Protein AF-A0A812HHN1-F1 (afdb_monomer_lite)

Sequence (303 aa):
MVLLKNTADSTENQAAVSDSDSVRALIRVEYRLRKEIVSLFYLEGPPSGLVERILSLRSLYASEAYIGSHEMATLRYLTLLLMSWAPSELGGHVATLSLEQQSHSVVAWALQACEVASRQDWPKFLSLYTQADFLSAVAMERAATYARHGIMRQVVESCRLRHVRRMSLAKLKSMVAVRDTAFFKHYGLRVVADEDAVELTGENLPAALYQGKEMLVAKFKLLGLSDEALCFGLADPTCRSGPCVHRPPVEDSDEDEYVQVAEGIPHLSHKQRISLHNEIDLLHMHGHRQASPTRSWSRLAPA

Structure (mmCIF, N/CA/C/O backbone):
data_AF-A0A812HHN1-F1
#
_entry.id   AF-A0A812HHN1-F1
#
loop_
_atom_site.group_PDB
_atom_site.id
_atom_site.type_symbol
_atom_site.label_atom_id
_atom_site.label_alt_id
_atom_site.label_comp_id
_atom_site.label_asym_id
_atom_site.label_entity_id
_atom_site.label_seq_id
_atom_site.pdbx_PDB_ins_code
_atom_site.Cartn_x
_atom_site.Cartn_y
_atom_site.Cartn_z
_atom_site.occupancy
_atom_site.B_iso_or_equiv
_atom_site.auth_seq_id
_atom_site.auth_comp_id
_atom_site.auth_asym_id
_atom_site.auth_atom_id
_atom_site.pdbx_PDB_model_num
ATOM 1 N N . MET A 1 1 ? 32.250 -6.269 -71.344 1.00 39.12 1 MET A N 1
ATOM 2 C CA . MET A 1 1 ? 31.387 -5.304 -70.633 1.00 39.12 1 MET A CA 1
ATOM 3 C C . MET A 1 1 ? 30.200 -6.082 -70.083 1.00 39.12 1 MET A C 1
ATOM 5 O O . MET A 1 1 ? 29.698 -6.933 -70.801 1.00 39.12 1 MET A O 1
ATOM 9 N N . VAL A 1 2 ? 29.804 -5.788 -68.841 1.00 39.28 2 VAL A N 1
ATOM 10 C CA . VAL A 1 2 ? 28.719 -6.398 -68.039 1.00 39.28 2 VAL A CA 1
ATOM 11 C C . VAL A 1 2 ? 29.090 -7.666 -67.248 1.00 39.28 2 VAL A C 1
ATOM 13 O O . VAL A 1 2 ? 28.971 -8.790 -67.719 1.00 39.28 2 VAL A O 1
ATOM 16 N N . LEU A 1 3 ? 29.484 -7.438 -65.990 1.00 41.69 3 LEU A N 1
ATOM 17 C CA . LEU A 1 3 ? 29.379 -8.360 -64.856 1.00 41.69 3 LEU A CA 1
ATOM 18 C C . LEU A 1 3 ? 29.187 -7.502 -63.596 1.00 41.69 3 LEU A C 1
ATOM 20 O O . LEU A 1 3 ? 30.160 -6.985 -63.064 1.00 41.69 3 LEU A O 1
ATOM 24 N N . LEU A 1 4 ? 27.946 -7.329 -63.142 1.00 40.78 4 LEU A N 1
ATOM 25 C CA . LEU A 1 4 ? 27.625 -6.963 -61.759 1.00 40.78 4 LEU A CA 1
ATOM 26 C C . LEU A 1 4 ? 26.325 -7.684 -61.391 1.00 40.78 4 LEU A C 1
ATOM 28 O O . LEU A 1 4 ? 25.273 -7.418 -61.968 1.00 40.78 4 LEU A O 1
ATOM 32 N N . LYS A 1 5 ? 26.439 -8.655 -60.482 1.00 46.66 5 LYS A N 1
ATOM 33 C CA . LYS A 1 5 ? 25.341 -9.445 -59.923 1.00 46.66 5 LYS A CA 1
ATOM 34 C C . LYS A 1 5 ? 25.190 -9.066 -58.449 1.00 46.66 5 LYS A C 1
ATOM 36 O O . LYS A 1 5 ? 26.124 -9.243 -57.677 1.00 46.66 5 LYS A O 1
ATOM 41 N N . ASN A 1 6 ? 24.013 -8.532 -58.146 1.00 48.75 6 ASN A N 1
ATOM 42 C CA . ASN A 1 6 ? 23.277 -8.451 -56.884 1.00 48.75 6 ASN A CA 1
ATOM 43 C C . ASN A 1 6 ? 23.958 -8.963 -55.603 1.00 48.75 6 ASN A C 1
ATOM 45 O O . ASN A 1 6 ? 24.077 -10.167 -55.386 1.00 48.75 6 ASN A O 1
ATOM 49 N N . THR A 1 7 ? 24.219 -8.025 -54.693 1.00 46.47 7 THR A N 1
ATOM 50 C CA . THR A 1 7 ? 24.359 -8.236 -53.245 1.00 46.47 7 THR A CA 1
ATOM 51 C C . THR A 1 7 ? 23.665 -7.067 -52.540 1.00 46.47 7 THR A C 1
ATOM 53 O O . THR A 1 7 ? 24.315 -6.060 -52.267 1.00 46.47 7 THR A O 1
ATOM 56 N N . ALA A 1 8 ? 22.344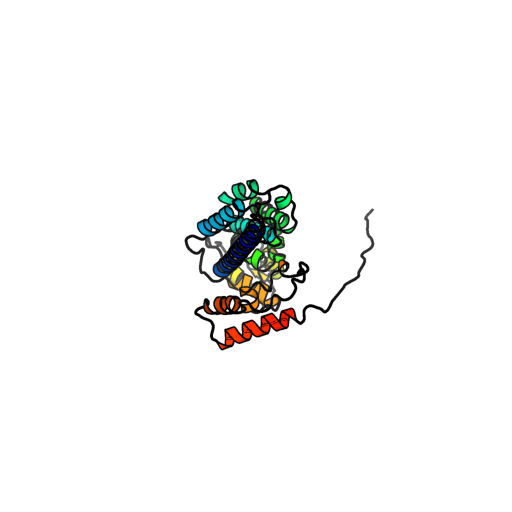 -7.139 -52.333 1.00 50.50 8 ALA A N 1
ATOM 57 C CA . ALA A 1 8 ? 21.598 -6.062 -51.663 1.00 50.50 8 ALA A CA 1
ATOM 58 C C . ALA A 1 8 ? 20.337 -6.490 -50.872 1.00 50.50 8 ALA A C 1
ATOM 60 O O . ALA A 1 8 ? 19.606 -5.608 -50.452 1.00 50.50 8 ALA A O 1
ATOM 61 N N . ASP A 1 9 ? 20.102 -7.784 -50.597 1.00 48.19 9 ASP A N 1
ATOM 62 C CA . ASP A 1 9 ? 18.828 -8.245 -49.987 1.00 48.19 9 ASP A CA 1
ATOM 63 C C . ASP A 1 9 ? 18.951 -8.929 -48.603 1.00 48.19 9 ASP A C 1
ATOM 65 O O . ASP A 1 9 ? 18.033 -9.617 -48.168 1.00 48.19 9 ASP A O 1
ATOM 69 N N . SER A 1 10 ? 20.059 -8.780 -47.862 1.00 52.62 10 SER A N 1
ATOM 70 C CA . SER A 1 10 ? 20.249 -9.514 -46.587 1.00 52.62 10 SER A CA 1
ATOM 71 C C . SER A 1 10 ? 20.190 -8.680 -45.301 1.00 52.62 10 SER A C 1
ATOM 73 O O . SER A 1 10 ? 20.333 -9.249 -44.221 1.00 52.62 10 SER A O 1
ATOM 75 N N . THR A 1 11 ? 19.996 -7.360 -45.370 1.00 52.66 11 THR A N 1
ATOM 76 C CA . THR A 1 11 ? 20.037 -6.483 -44.180 1.00 52.66 11 THR A CA 1
ATOM 77 C C . THR A 1 11 ? 18.667 -6.115 -43.609 1.00 52.66 11 THR A C 1
ATOM 79 O O . THR A 1 11 ? 18.580 -5.852 -42.414 1.00 52.66 11 THR A O 1
ATOM 82 N N . GLU A 1 12 ? 17.583 -6.159 -44.390 1.00 48.94 12 GLU A N 1
ATOM 83 C CA . GLU A 1 12 ? 16.240 -5.811 -43.882 1.00 48.94 12 GLU A CA 1
ATOM 84 C C . GLU A 1 12 ? 15.603 -6.915 -43.023 1.00 48.94 12 GLU A C 1
ATOM 86 O O . GLU A 1 12 ? 14.944 -6.618 -42.029 1.00 48.94 12 GLU A O 1
ATOM 91 N N . ASN A 1 13 ? 15.877 -8.193 -43.306 1.00 49.66 13 ASN A N 1
ATOM 92 C CA . ASN A 1 13 ? 15.315 -9.299 -42.519 1.00 49.66 13 ASN A CA 1
ATOM 93 C C . ASN A 1 13 ? 15.972 -9.493 -41.140 1.00 49.66 13 ASN A C 1
ATOM 95 O O . ASN A 1 13 ? 15.390 -10.152 -40.285 1.00 49.66 13 ASN A O 1
ATOM 99 N N . GLN A 1 14 ? 17.157 -8.927 -40.885 1.00 46.16 14 GLN A N 1
ATOM 100 C CA . GLN A 1 14 ? 17.820 -9.065 -39.579 1.00 46.16 14 GLN A CA 1
ATOM 101 C C . GLN A 1 14 ? 17.285 -8.083 -38.525 1.00 46.16 14 GLN A C 1
ATOM 103 O O . GLN A 1 14 ? 17.251 -8.427 -37.346 1.00 46.16 14 GLN A O 1
ATOM 108 N N . ALA A 1 15 ? 16.800 -6.905 -38.932 1.00 49.38 15 ALA A N 1
ATOM 109 C CA . ALA A 1 15 ? 16.232 -5.918 -38.008 1.00 49.38 15 ALA A CA 1
ATOM 110 C C . ALA A 1 15 ? 14.851 -6.339 -37.466 1.00 49.38 15 ALA A C 1
ATOM 112 O O . ALA A 1 15 ? 14.541 -6.105 -36.301 1.00 49.38 15 ALA A O 1
ATOM 113 N N . ALA A 1 16 ? 14.038 -7.020 -38.280 1.00 50.31 16 ALA A N 1
ATOM 114 C CA . ALA A 1 16 ? 12.711 -7.487 -37.866 1.00 50.31 16 ALA A CA 1
ATOM 115 C C . ALA A 1 16 ? 12.762 -8.654 -36.857 1.00 50.31 16 ALA A C 1
ATOM 117 O O . ALA A 1 16 ? 11.865 -8.799 -36.027 1.00 50.31 16 ALA A O 1
ATOM 118 N N . VAL A 1 17 ? 13.818 -9.476 -36.900 1.00 50.38 17 VAL A N 1
ATOM 119 C CA . VAL A 1 17 ? 13.996 -10.611 -35.977 1.00 50.38 17 VAL A CA 1
ATOM 120 C C . VAL A 1 17 ? 14.463 -10.140 -34.592 1.00 50.38 17 VAL A C 1
ATOM 122 O O . VAL A 1 17 ? 13.986 -10.672 -33.591 1.00 50.38 17 VAL A O 1
ATOM 125 N N . SER A 1 18 ? 15.302 -9.096 -34.496 1.00 57.22 18 SER A N 1
ATOM 126 C CA . SER A 1 18 ? 15.747 -8.576 -33.187 1.00 57.22 18 SER A CA 1
ATOM 127 C C . SER A 1 18 ? 14.632 -7.896 -32.386 1.00 57.22 18 SER A C 1
ATOM 129 O O . SER A 1 18 ? 14.667 -7.880 -31.153 1.00 57.22 18 SER A O 1
ATOM 131 N N . ASP A 1 19 ? 13.631 -7.351 -33.076 1.00 61.31 19 ASP A N 1
ATOM 132 C CA . ASP A 1 19 ? 12.500 -6.668 -32.445 1.00 61.31 19 ASP A CA 1
ATOM 133 C C . ASP A 1 19 ? 11.537 -7.671 -31.776 1.00 61.31 19 ASP A C 1
ATOM 135 O O . ASP A 1 19 ? 11.022 -7.439 -30.682 1.00 61.31 19 ASP A O 1
ATOM 139 N N . SER A 1 20 ? 11.368 -8.859 -32.371 1.00 67.31 20 SER A N 1
ATOM 140 C CA . SER A 1 20 ? 10.519 -9.923 -31.816 1.00 67.31 20 SER A CA 1
ATOM 141 C C . SER A 1 20 ? 11.077 -10.528 -30.523 1.00 67.31 20 SER A C 1
ATOM 143 O O . SER A 1 20 ? 10.316 -10.817 -29.595 1.00 67.31 20 SER A O 1
ATOM 145 N N . ASP A 1 21 ? 12.394 -10.707 -30.431 1.00 71.06 21 ASP A N 1
ATOM 146 C CA . ASP A 1 21 ? 13.024 -11.296 -29.244 1.00 71.06 21 ASP A CA 1
ATOM 147 C C . ASP A 1 21 ? 13.032 -10.332 -28.054 1.00 71.06 21 ASP A C 1
ATOM 149 O O . ASP A 1 21 ? 12.802 -10.754 -26.918 1.00 71.06 21 ASP A O 1
ATOM 153 N N . SER A 1 22 ? 13.191 -9.033 -28.320 1.00 65.12 22 SER A N 1
ATOM 154 C CA . SER A 1 22 ? 13.115 -7.976 -27.305 1.00 65.12 22 SER A CA 1
ATOM 155 C C . SER A 1 22 ? 11.705 -7.878 -26.710 1.00 65.12 22 SER A C 1
ATOM 157 O O . SER A 1 22 ? 11.531 -7.903 -25.491 1.00 65.12 22 SER A O 1
ATOM 159 N N . VAL A 1 23 ? 10.668 -7.891 -27.557 1.00 64.75 23 VAL A N 1
ATOM 160 C CA . VAL A 1 23 ? 9.266 -7.914 -27.103 1.00 64.75 23 VAL A CA 1
ATOM 161 C C . VAL A 1 23 ? 8.962 -9.175 -26.283 1.00 64.75 23 VAL A C 1
ATOM 163 O O . VAL A 1 23 ? 8.331 -9.092 -25.226 1.00 64.75 23 VAL A O 1
ATOM 166 N N . ARG A 1 24 ? 9.449 -10.351 -26.708 1.00 70.38 24 ARG A N 1
ATOM 167 C CA . ARG A 1 24 ? 9.270 -11.605 -25.953 1.00 70.38 24 ARG A CA 1
ATOM 168 C C . ARG A 1 24 ? 9.980 -11.582 -24.598 1.00 70.38 24 ARG A C 1
ATOM 170 O O . ARG A 1 24 ? 9.418 -12.070 -23.615 1.00 70.38 24 ARG A O 1
ATOM 177 N N . ALA A 1 25 ? 11.182 -11.015 -24.513 1.00 68.44 25 ALA A N 1
ATOM 178 C CA . ALA A 1 25 ? 11.893 -10.848 -23.246 1.00 68.44 25 ALA A CA 1
ATOM 179 C C . ALA A 1 25 ? 11.101 -9.966 -22.265 1.00 68.44 25 ALA A C 1
ATOM 181 O O . ALA A 1 25 ? 10.940 -10.332 -21.099 1.00 68.44 25 ALA A O 1
ATOM 182 N N . LEU A 1 26 ? 10.510 -8.875 -22.751 1.00 64.69 26 LEU A N 1
ATOM 183 C CA . LEU A 1 26 ? 9.726 -7.938 -21.945 1.00 64.69 26 LEU A CA 1
ATOM 184 C C . LEU A 1 26 ? 8.419 -8.535 -21.419 1.00 64.69 26 LEU A C 1
ATOM 186 O O . LEU A 1 26 ? 8.130 -8.417 -20.226 1.00 64.69 26 LEU A O 1
ATOM 190 N N . ILE A 1 27 ? 7.666 -9.250 -22.262 1.00 67.94 27 ILE A N 1
ATOM 191 C CA . ILE A 1 27 ? 6.459 -9.975 -21.828 1.00 67.94 27 ILE A CA 1
ATOM 192 C C . ILE A 1 27 ? 6.815 -10.963 -20.711 1.00 67.94 27 ILE A C 1
ATOM 194 O O . ILE A 1 27 ? 6.111 -11.057 -19.703 1.00 67.94 27 ILE A O 1
ATOM 198 N N . ARG A 1 28 ? 7.953 -11.660 -20.832 1.00 73.00 28 ARG A N 1
ATOM 199 C CA . ARG A 1 28 ? 8.440 -12.574 -19.787 1.00 73.00 28 ARG A CA 1
ATOM 200 C C . ARG A 1 28 ? 8.784 -11.840 -18.494 1.00 73.00 28 ARG A C 1
ATOM 202 O O . ARG A 1 28 ? 8.536 -12.384 -17.418 1.00 73.00 28 ARG A O 1
ATOM 209 N N . VAL A 1 29 ? 9.345 -10.635 -18.573 1.00 68.31 29 VAL A N 1
ATOM 210 C CA . VAL A 1 29 ? 9.691 -9.807 -17.408 1.00 68.31 29 VAL A CA 1
ATOM 211 C C . VAL A 1 29 ? 8.436 -9.299 -16.705 1.00 68.31 29 VAL A C 1
ATOM 213 O O . VAL A 1 29 ? 8.341 -9.425 -15.485 1.00 68.31 29 VAL A O 1
ATOM 216 N N . GLU A 1 30 ? 7.460 -8.774 -17.445 1.00 69.56 30 GLU A N 1
ATOM 217 C CA . GLU A 1 30 ? 6.182 -8.326 -16.885 1.00 69.56 30 GLU A CA 1
ATOM 218 C C . GLU A 1 30 ? 5.424 -9.492 -16.246 1.00 69.56 30 GLU A C 1
ATOM 220 O O . GLU A 1 30 ? 5.006 -9.409 -15.089 1.00 69.56 30 GLU A O 1
ATOM 225 N N . TYR A 1 31 ? 5.308 -10.612 -16.963 1.00 74.44 31 TYR A N 1
ATOM 226 C CA . TYR A 1 31 ? 4.694 -11.826 -16.441 1.00 74.44 31 TYR A CA 1
ATOM 227 C C . TYR A 1 31 ? 5.398 -12.302 -15.167 1.00 74.44 31 TYR A C 1
ATOM 229 O O . TYR A 1 31 ? 4.746 -12.626 -14.174 1.00 74.44 31 TYR A O 1
ATOM 237 N N . ARG A 1 32 ? 6.738 -12.286 -15.153 1.00 73.75 32 ARG A N 1
ATOM 238 C CA . ARG A 1 32 ? 7.528 -12.625 -13.967 1.00 73.75 32 ARG A CA 1
ATOM 239 C C . ARG A 1 32 ? 7.253 -11.654 -12.821 1.00 73.75 32 ARG A C 1
ATOM 241 O O . ARG A 1 32 ? 7.038 -12.121 -11.713 1.00 73.75 32 ARG A O 1
ATOM 248 N N . LEU A 1 33 ? 7.199 -10.345 -13.062 1.00 71.75 33 LEU A N 1
ATOM 249 C CA . LEU A 1 33 ? 6.886 -9.354 -12.028 1.00 71.75 33 LEU A CA 1
ATOM 250 C C . LEU A 1 33 ? 5.482 -9.568 -11.449 1.00 71.75 33 LEU A C 1
ATOM 252 O O . LEU A 1 33 ? 5.332 -9.609 -10.231 1.00 71.75 33 LEU A O 1
ATOM 256 N N . ARG A 1 34 ? 4.465 -9.754 -12.298 1.00 74.81 34 ARG A N 1
ATOM 257 C CA . ARG A 1 34 ? 3.091 -10.054 -11.862 1.00 74.81 34 ARG A CA 1
ATOM 258 C C . ARG A 1 34 ? 3.056 -11.339 -11.035 1.00 74.81 34 ARG A C 1
ATOM 260 O O . ARG A 1 34 ? 2.495 -11.345 -9.943 1.00 74.81 34 ARG A O 1
ATOM 267 N N . LYS A 1 35 ? 3.723 -12.398 -11.505 1.00 75.69 35 LYS A N 1
ATOM 268 C CA . LYS A 1 35 ? 3.850 -13.671 -10.783 1.00 75.69 35 LYS A CA 1
ATOM 269 C C . LYS A 1 35 ? 4.537 -13.493 -9.429 1.00 75.69 35 LYS A C 1
ATOM 271 O O . LYS A 1 35 ? 4.076 -14.064 -8.447 1.00 75.69 35 LYS A O 1
ATOM 276 N N . GLU A 1 36 ? 5.600 -12.695 -9.354 1.00 72.62 36 GLU A N 1
ATOM 277 C CA . GLU A 1 36 ? 6.283 -12.392 -8.095 1.00 72.62 36 GLU A CA 1
ATOM 278 C C . GLU A 1 36 ? 5.360 -11.613 -7.150 1.00 72.62 36 GLU A C 1
ATOM 280 O O . GLU A 1 36 ? 5.196 -12.040 -6.011 1.00 72.62 36 GLU A O 1
ATOM 285 N N . ILE A 1 37 ? 4.677 -10.556 -7.610 1.00 71.69 37 ILE A N 1
ATOM 286 C CA . ILE A 1 37 ? 3.698 -9.792 -6.809 1.00 71.69 37 ILE A CA 1
ATOM 287 C C . ILE A 1 37 ? 2.617 -10.717 -6.249 1.00 71.69 37 ILE A C 1
ATOM 289 O O . ILE A 1 37 ? 2.313 -10.669 -5.060 1.00 71.69 37 ILE A O 1
ATOM 293 N N . VAL A 1 38 ? 2.067 -11.598 -7.083 1.00 70.94 38 VAL A N 1
ATOM 294 C CA . VAL A 1 38 ? 1.073 -12.583 -6.650 1.00 70.94 38 VAL A CA 1
ATOM 295 C C . VAL A 1 38 ? 1.693 -13.583 -5.671 1.00 70.94 38 VAL A C 1
ATOM 297 O O . VAL A 1 38 ? 1.080 -13.908 -4.661 1.00 70.94 38 VAL A O 1
ATOM 300 N N . SER A 1 39 ? 2.931 -14.033 -5.879 1.00 70.56 39 SER A N 1
ATOM 301 C CA . SER A 1 39 ? 3.601 -14.935 -4.933 1.00 70.56 39 SER A CA 1
ATOM 302 C C . SER A 1 39 ? 3.789 -14.303 -3.548 1.00 70.56 39 SER A C 1
ATOM 304 O O . SER A 1 39 ? 3.621 -14.994 -2.544 1.00 70.56 39 SER A O 1
ATOM 306 N N . LEU A 1 40 ? 4.028 -12.985 -3.470 1.00 67.62 40 LEU A N 1
ATOM 307 C CA . LEU A 1 40 ? 4.079 -12.252 -2.197 1.00 67.62 40 LEU A CA 1
ATOM 308 C C . LEU A 1 40 ? 2.778 -12.331 -1.421 1.00 67.62 40 LEU A C 1
ATOM 310 O O . LEU A 1 40 ? 2.784 -12.237 -0.197 1.00 67.62 40 LEU A O 1
ATOM 314 N N . PHE A 1 41 ? 1.670 -12.500 -2.132 1.00 65.94 41 PHE A N 1
ATOM 315 C CA . PHE A 1 41 ? 0.374 -12.651 -1.514 1.00 65.94 41 PHE A CA 1
ATOM 316 C C . PHE A 1 41 ? 0.212 -14.007 -0.821 1.00 65.94 41 PHE A C 1
ATOM 318 O O . PHE A 1 41 ? -0.335 -14.101 0.281 1.00 65.94 41 PHE A O 1
ATOM 325 N N . TYR A 1 42 ? 0.713 -15.065 -1.456 1.00 64.81 42 TYR A N 1
ATOM 326 C CA . TYR A 1 42 ? 0.520 -16.431 -0.983 1.00 64.81 42 TYR A CA 1
ATOM 327 C C . TYR A 1 42 ? 1.585 -16.885 0.019 1.00 64.81 42 TYR A C 1
ATOM 329 O O . TYR A 1 42 ? 1.288 -17.720 0.876 1.00 64.81 42 TYR A O 1
ATOM 337 N N . LEU A 1 43 ? 2.789 -16.313 -0.012 1.00 62.72 43 LEU A N 1
ATOM 338 C CA . LEU A 1 43 ? 3.887 -16.714 0.868 1.00 62.72 43 LEU A CA 1
ATOM 339 C C . LEU A 1 43 ? 3.770 -16.097 2.274 1.00 62.72 43 LEU A C 1
ATOM 341 O O . LEU A 1 43 ? 3.356 -14.954 2.455 1.00 62.72 43 LEU A O 1
ATOM 345 N N . GLU A 1 44 ? 4.098 -16.875 3.309 1.00 57.16 44 GLU A N 1
ATOM 346 C CA . GLU A 1 44 ? 4.168 -16.419 4.711 1.00 57.16 44 GLU A CA 1
ATOM 347 C C . GLU A 1 44 ? 5.471 -15.655 4.988 1.00 57.16 44 GLU A C 1
ATOM 349 O O . GLU A 1 44 ? 6.303 -16.053 5.797 1.00 57.16 44 GLU A O 1
ATOM 354 N N . GLY A 1 45 ? 5.665 -14.549 4.273 1.00 60.78 45 GLY A N 1
ATOM 355 C CA . GLY A 1 45 ? 6.833 -13.686 4.418 1.00 60.78 45 GLY A CA 1
ATOM 356 C C . GLY A 1 45 ? 7.443 -13.286 3.077 1.00 60.78 45 GLY A C 1
ATOM 357 O O . GLY A 1 45 ? 7.057 -13.823 2.037 1.00 60.78 45 GLY A O 1
ATOM 358 N N . PRO A 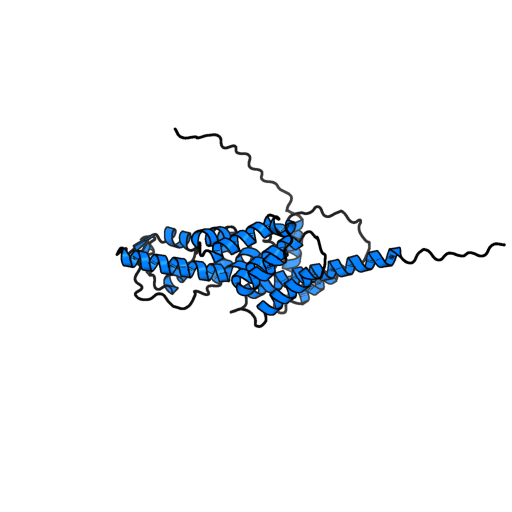1 46 ? 8.397 -12.332 3.079 1.00 61.12 46 PRO A N 1
ATOM 359 C CA . PRO A 1 46 ? 9.191 -12.077 1.888 1.00 61.12 46 PRO A CA 1
ATOM 360 C C . PRO A 1 46 ? 9.882 -13.383 1.508 1.00 61.12 46 PRO A C 1
ATOM 362 O O . PRO A 1 46 ? 10.619 -13.922 2.341 1.00 61.12 46 PRO A O 1
ATOM 365 N N . PRO A 1 47 ? 9.708 -13.899 0.285 1.00 65.88 47 PRO A N 1
ATOM 366 C CA . PRO A 1 47 ? 10.585 -14.956 -0.165 1.00 65.88 47 PRO A CA 1
ATOM 367 C C . PRO A 1 47 ? 12.020 -14.437 -0.081 1.00 65.88 47 PRO A C 1
ATOM 369 O O . PRO A 1 47 ? 12.305 -13.305 -0.483 1.00 65.88 47 PRO A O 1
ATOM 372 N N . SER A 1 48 ? 12.928 -15.252 0.452 1.00 71.50 48 SER A N 1
ATOM 373 C CA . SER A 1 48 ? 14.359 -14.953 0.420 1.00 71.50 48 SER A CA 1
ATOM 374 C C . SER A 1 48 ? 14.755 -14.540 -1.000 1.00 71.50 48 SER A C 1
ATOM 376 O O . SER A 1 48 ? 14.356 -15.189 -1.979 1.00 71.50 48 SER A O 1
ATOM 378 N N . GLY A 1 49 ? 15.485 -13.434 -1.128 1.00 78.06 49 GLY A N 1
ATOM 379 C CA . GLY A 1 49 ? 15.857 -12.906 -2.435 1.00 78.06 49 GLY A CA 1
ATOM 380 C C . GLY A 1 49 ? 14.833 -11.963 -3.078 1.00 78.06 49 GLY A C 1
ATOM 381 O O . GLY A 1 49 ? 15.027 -11.595 -4.230 1.00 78.06 49 GLY A O 1
ATOM 382 N N . LEU A 1 50 ? 13.708 -11.620 -2.430 1.00 78.75 50 LEU A N 1
ATOM 383 C CA . LEU A 1 50 ? 12.696 -10.750 -3.047 1.00 78.75 50 LEU A CA 1
ATOM 384 C C . LEU A 1 50 ? 13.270 -9.384 -3.421 1.00 78.75 50 LEU A C 1
ATOM 386 O O . LEU A 1 50 ? 13.022 -8.897 -4.519 1.00 78.75 50 LEU A O 1
ATOM 390 N N . VAL A 1 51 ? 14.005 -8.761 -2.501 1.00 79.25 51 VAL A N 1
ATOM 391 C CA . VAL A 1 51 ? 14.595 -7.440 -2.731 1.00 79.25 51 VAL A CA 1
ATOM 392 C C . VAL A 1 51 ? 15.582 -7.529 -3.888 1.00 79.25 51 VAL A C 1
ATOM 394 O O . VAL A 1 51 ? 15.507 -6.740 -4.820 1.00 79.25 51 VAL A O 1
ATOM 397 N N . GLU A 1 52 ? 16.421 -8.557 -3.900 1.00 83.62 52 GLU A N 1
ATOM 398 C CA . GLU A 1 52 ? 17.373 -8.851 -4.964 1.00 83.62 52 GLU A CA 1
ATOM 399 C C . GLU A 1 52 ? 16.670 -9.084 -6.307 1.00 83.62 52 GLU A C 1
ATOM 401 O O . GLU A 1 52 ? 17.135 -8.595 -7.336 1.00 83.62 52 GLU A O 1
ATOM 406 N N . ARG A 1 53 ? 15.516 -9.765 -6.318 1.00 81.25 53 ARG A N 1
ATOM 407 C CA . ARG A 1 53 ? 14.684 -9.944 -7.517 1.00 81.25 53 ARG A CA 1
ATOM 408 C C . ARG A 1 53 ? 14.067 -8.628 -7.986 1.00 81.25 53 ARG A C 1
ATOM 410 O O . ARG A 1 53 ? 14.134 -8.343 -9.177 1.00 81.25 53 ARG A O 1
ATOM 417 N N . ILE A 1 54 ? 13.527 -7.806 -7.083 1.00 80.19 54 ILE A N 1
ATOM 418 C CA . ILE A 1 54 ? 12.998 -6.469 -7.408 1.00 80.19 54 ILE A CA 1
ATOM 419 C C . ILE A 1 54 ? 14.106 -5.593 -8.005 1.00 80.19 54 ILE A C 1
ATOM 421 O O . ILE A 1 54 ? 13.900 -4.949 -9.031 1.00 80.19 54 ILE A O 1
ATOM 425 N N . LEU A 1 55 ? 15.294 -5.600 -7.398 1.00 81.31 55 LEU A N 1
ATOM 426 C CA . LEU A 1 55 ? 16.453 -4.857 -7.883 1.00 81.31 55 LEU A CA 1
ATOM 427 C C . LEU A 1 55 ? 16.952 -5.393 -9.229 1.00 81.31 55 LEU A C 1
ATOM 429 O O . LEU A 1 55 ? 17.286 -4.605 -10.106 1.00 81.31 55 LEU A O 1
ATOM 433 N N . SER A 1 56 ? 16.938 -6.712 -9.435 1.00 83.25 56 SER A N 1
ATOM 434 C CA . SER A 1 56 ? 17.281 -7.323 -10.726 1.00 83.25 56 SER A CA 1
ATOM 435 C C . SER A 1 56 ? 16.302 -6.909 -11.824 1.00 83.25 56 SER A C 1
ATOM 437 O O . SER A 1 56 ? 16.726 -6.576 -12.927 1.00 83.25 56 SER A O 1
ATOM 439 N N . LEU A 1 57 ? 15.001 -6.879 -11.515 1.00 77.38 57 LEU A N 1
ATOM 440 C CA . LEU A 1 57 ? 13.974 -6.387 -12.434 1.00 77.38 57 LEU A CA 1
ATOM 441 C C . LEU A 1 57 ? 14.212 -4.911 -12.762 1.00 77.38 57 LEU A C 1
ATOM 443 O O . LEU A 1 57 ? 14.231 -4.553 -13.933 1.00 77.38 57 LEU A O 1
ATOM 447 N N . ARG A 1 58 ? 14.477 -4.070 -11.755 1.00 80.38 58 ARG A N 1
ATOM 448 C CA . ARG A 1 58 ? 14.825 -2.657 -11.961 1.00 80.38 58 ARG A CA 1
ATOM 449 C C . ARG A 1 58 ? 16.025 -2.495 -12.899 1.00 80.38 58 ARG A C 1
ATOM 451 O O . ARG A 1 58 ? 15.955 -1.687 -13.818 1.00 80.38 58 ARG A O 1
ATOM 458 N N . SER A 1 59 ? 17.107 -3.241 -12.676 1.00 80.88 59 SER A N 1
ATOM 459 C CA . SER A 1 59 ? 18.311 -3.164 -13.513 1.00 80.88 59 SER A CA 1
ATOM 460 C C . SER A 1 59 ? 18.030 -3.539 -14.965 1.00 80.88 59 SER A C 1
ATOM 462 O O . SER A 1 59 ? 18.529 -2.873 -15.864 1.00 80.88 59 SER A O 1
ATOM 464 N N . LEU A 1 60 ? 17.199 -4.561 -15.189 1.00 75.62 60 LEU A N 1
ATOM 465 C CA . LEU A 1 60 ? 16.812 -4.993 -16.530 1.00 75.62 60 LEU A CA 1
ATOM 466 C C . LEU A 1 60 ? 16.014 -3.904 -17.268 1.00 75.62 60 LEU A C 1
ATOM 468 O O . LEU A 1 60 ? 16.314 -3.599 -18.419 1.00 75.62 60 LEU A O 1
ATOM 472 N N . TYR A 1 61 ? 15.083 -3.239 -16.577 1.00 71.75 61 TYR A N 1
ATOM 473 C CA . TYR A 1 61 ? 14.359 -2.087 -17.135 1.00 71.75 61 TYR A CA 1
ATOM 474 C C . TYR A 1 61 ? 15.258 -0.876 -17.398 1.00 71.75 61 TYR A C 1
ATOM 476 O O . TYR A 1 61 ? 15.009 -0.128 -18.332 1.00 71.75 61 TYR A O 1
ATOM 484 N N . ALA A 1 62 ? 16.296 -0.663 -16.589 1.00 73.06 62 ALA A N 1
ATOM 485 C CA . ALA A 1 62 ? 17.222 0.446 -16.800 1.00 73.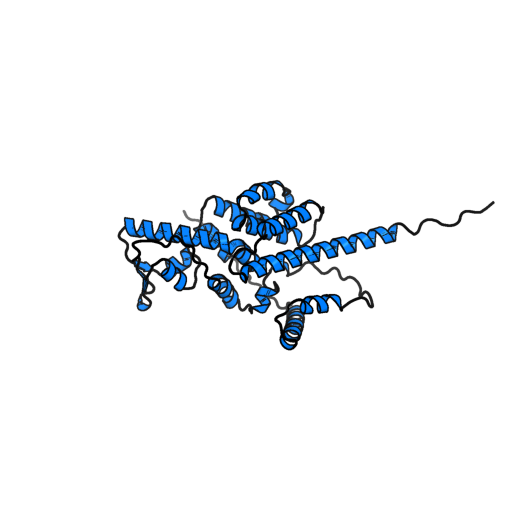06 62 ALA A CA 1
ATOM 486 C C . ALA A 1 62 ? 18.150 0.227 -18.009 1.00 73.06 62 ALA A C 1
ATOM 488 O O . ALA A 1 62 ? 18.638 1.200 -18.581 1.00 73.06 62 ALA A O 1
ATOM 489 N N . SER A 1 63 ? 18.430 -1.029 -18.378 1.00 71.25 63 SER A N 1
ATOM 490 C CA . SER A 1 63 ? 19.326 -1.363 -19.494 1.00 71.25 63 SER A CA 1
ATOM 491 C C . SER A 1 63 ? 18.648 -1.378 -20.861 1.00 71.25 63 SER A C 1
ATOM 493 O O . SER A 1 63 ? 19.304 -1.127 -21.869 1.00 71.25 63 SER A O 1
ATOM 495 N N . GLU A 1 64 ? 17.357 -1.691 -20.910 1.00 61.03 64 GLU A N 1
ATOM 496 C CA . GLU A 1 64 ? 16.599 -1.753 -22.156 1.00 61.03 64 GLU A CA 1
ATOM 497 C C . GLU A 1 64 ? 15.944 -0.384 -22.376 1.00 61.03 64 GLU A C 1
ATOM 499 O O . GLU A 1 64 ? 15.121 0.044 -21.574 1.00 61.03 64 GLU A O 1
ATOM 504 N N . ALA A 1 65 ? 16.331 0.339 -23.436 1.00 55.16 65 ALA A N 1
ATOM 505 C CA . ALA A 1 65 ? 15.754 1.634 -23.823 1.00 55.16 65 ALA A CA 1
ATOM 506 C C . ALA A 1 65 ? 14.321 1.468 -24.369 1.00 55.16 65 ALA A C 1
ATOM 508 O O . ALA A 1 65 ? 14.020 1.809 -25.512 1.00 55.16 65 ALA A O 1
ATOM 509 N N . TYR A 1 66 ? 13.454 0.859 -23.570 1.00 55.59 66 TYR A N 1
ATOM 510 C CA . TYR A 1 66 ? 12.093 0.518 -23.922 1.00 55.59 66 TYR A CA 1
ATOM 511 C C . TYR A 1 66 ? 11.147 1.666 -23.582 1.00 55.59 66 TYR A C 1
ATOM 513 O O . TYR A 1 66 ? 11.167 2.181 -22.470 1.00 55.59 66 TYR A O 1
ATOM 521 N N . ILE A 1 67 ? 10.290 1.999 -24.547 1.00 57.81 67 ILE A N 1
ATOM 522 C CA . ILE A 1 67 ? 9.077 2.795 -24.371 1.00 57.81 67 ILE A CA 1
ATOM 523 C C . ILE A 1 67 ? 7.947 1.926 -24.904 1.00 57.81 67 ILE A C 1
ATOM 525 O O . ILE A 1 67 ? 7.710 1.882 -26.111 1.00 57.81 67 ILE A O 1
ATOM 529 N N . GLY A 1 68 ? 7.247 1.198 -24.047 1.00 66.88 68 GLY A N 1
ATOM 530 C CA . GLY A 1 68 ? 6.044 0.518 -24.513 1.00 66.88 68 GLY A CA 1
ATOM 531 C C . GLY A 1 68 ? 4.938 0.487 -23.490 1.00 66.88 68 GLY A C 1
ATOM 532 O O . GLY A 1 68 ? 5.091 0.934 -22.355 1.00 66.88 68 GLY A O 1
ATOM 533 N N . SER A 1 69 ? 3.778 0.004 -23.929 1.00 69.31 69 SER A N 1
ATOM 534 C CA . SER A 1 69 ? 2.477 0.278 -23.303 1.00 69.31 69 SER A CA 1
ATOM 535 C C . SER A 1 69 ? 2.381 -0.111 -21.825 1.00 69.31 69 SER A C 1
ATOM 537 O O . SER A 1 69 ? 1.576 0.464 -21.095 1.00 69.31 69 SER A O 1
ATOM 539 N N . HIS A 1 70 ? 3.206 -1.056 -21.373 1.00 75.19 70 HIS A N 1
ATOM 540 C CA . HIS A 1 70 ? 3.189 -1.597 -20.011 1.00 75.19 70 HIS A CA 1
ATOM 541 C C . HIS A 1 70 ? 4.299 -1.055 -19.103 1.00 75.19 70 HIS A C 1
ATOM 543 O O . HIS A 1 70 ? 4.262 -1.282 -17.893 1.00 75.19 70 HIS A O 1
ATOM 549 N N . GLU A 1 71 ? 5.258 -0.299 -19.648 1.00 82.31 71 GLU A N 1
ATOM 550 C CA . GLU A 1 71 ? 6.409 0.224 -18.903 1.00 82.31 71 GLU A CA 1
ATOM 551 C C . GLU A 1 71 ? 5.961 1.001 -17.656 1.00 82.31 71 GLU A C 1
ATOM 553 O O . GLU A 1 71 ? 6.396 0.721 -16.541 1.00 82.31 71 GLU A O 1
ATOM 558 N N . MET A 1 72 ? 4.995 1.907 -17.815 1.00 87.25 72 MET A N 1
ATOM 559 C CA . MET A 1 72 ? 4.498 2.757 -16.729 1.00 87.25 72 MET A CA 1
ATOM 560 C C . MET A 1 72 ? 3.785 1.965 -15.628 1.00 87.25 72 MET A C 1
ATOM 562 O O . MET A 1 72 ? 3.867 2.319 -14.449 1.00 87.25 72 MET A O 1
ATOM 566 N N . ALA A 1 73 ? 3.098 0.877 -15.991 1.00 86.44 73 ALA A N 1
ATOM 567 C CA . ALA A 1 73 ? 2.469 -0.014 -15.022 1.00 86.44 73 ALA A CA 1
ATOM 568 C C . ALA A 1 73 ? 3.534 -0.760 -14.205 1.00 86.44 73 ALA A C 1
ATOM 570 O O . ALA A 1 73 ? 3.441 -0.804 -12.974 1.00 86.44 73 ALA A O 1
ATOM 571 N N . THR A 1 74 ? 4.579 -1.264 -14.867 1.00 84.81 74 THR A N 1
ATOM 572 C CA . THR A 1 74 ? 5.716 -1.907 -14.200 1.00 84.81 74 THR A CA 1
ATOM 573 C C . THR A 1 74 ? 6.466 -0.924 -13.299 1.00 84.81 74 THR A C 1
ATOM 575 O O . THR A 1 74 ? 6.719 -1.243 -12.136 1.00 84.81 74 THR A O 1
ATOM 578 N N . LEU A 1 75 ? 6.763 0.291 -13.771 1.00 89.25 75 LEU A N 1
ATOM 579 C CA . LEU A 1 75 ? 7.422 1.326 -12.968 1.00 89.25 75 LEU A CA 1
ATOM 580 C C . LEU A 1 75 ? 6.604 1.691 -11.725 1.00 89.25 75 LEU A C 1
ATOM 582 O O . LEU A 1 75 ? 7.177 1.836 -10.641 1.00 89.25 75 LEU A O 1
ATOM 586 N N . ARG A 1 76 ? 5.269 1.765 -11.835 1.00 92.88 76 ARG A N 1
ATOM 587 C CA . ARG A 1 76 ? 4.380 1.886 -10.668 1.00 92.88 76 ARG A CA 1
ATOM 588 C C . ARG A 1 76 ? 4.597 0.738 -9.689 1.00 92.88 76 ARG A C 1
ATOM 590 O O . ARG A 1 76 ? 4.825 0.997 -8.510 1.00 92.88 76 ARG A O 1
ATOM 597 N N . TYR A 1 77 ? 4.524 -0.513 -10.140 1.00 89.94 77 TYR A N 1
ATOM 598 C CA . TYR A 1 77 ? 4.638 -1.658 -9.235 1.00 89.94 77 TYR A CA 1
ATOM 599 C C . TYR A 1 77 ? 6.008 -1.736 -8.566 1.00 89.94 77 TYR A C 1
ATOM 601 O O . TYR A 1 77 ? 6.070 -1.935 -7.356 1.00 89.94 77 TYR A O 1
ATOM 609 N N . LEU A 1 78 ? 7.091 -1.504 -9.312 1.00 90.38 78 LEU A N 1
ATOM 610 C CA . LEU A 1 78 ? 8.444 -1.419 -8.758 1.00 90.38 78 LEU A CA 1
ATOM 611 C C . LEU A 1 78 ? 8.528 -0.339 -7.676 1.00 90.38 78 LEU A C 1
ATOM 613 O O . LEU A 1 78 ? 9.017 -0.606 -6.583 1.00 90.38 78 LEU A O 1
ATOM 617 N N . THR A 1 79 ? 7.977 0.847 -7.938 1.00 94.50 79 THR A N 1
ATOM 618 C CA . THR A 1 79 ? 7.943 1.959 -6.976 1.00 94.50 79 THR A CA 1
ATOM 619 C C . THR A 1 79 ? 7.223 1.565 -5.678 1.00 94.50 79 THR A C 1
ATOM 621 O O . THR A 1 79 ? 7.763 1.756 -4.587 1.00 94.50 79 THR A O 1
ATOM 624 N N . LEU A 1 80 ? 6.036 0.957 -5.777 1.00 95.19 80 LEU A N 1
ATOM 625 C CA . LEU A 1 80 ? 5.250 0.524 -4.612 1.00 95.19 80 LEU A CA 1
ATOM 626 C C . LEU A 1 80 ? 5.913 -0.634 -3.850 1.00 95.19 80 LEU A C 1
ATOM 628 O O . LEU A 1 80 ? 5.895 -0.659 -2.619 1.00 95.19 80 LEU A O 1
ATOM 632 N N . LEU A 1 81 ? 6.515 -1.588 -4.564 1.00 91.12 81 LEU A N 1
ATOM 633 C CA . LEU A 1 81 ? 7.236 -2.709 -3.963 1.00 91.12 81 LEU A CA 1
ATOM 634 C C . LEU A 1 81 ? 8.474 -2.231 -3.206 1.00 91.12 81 LEU A C 1
ATOM 636 O O . LEU A 1 81 ? 8.692 -2.660 -2.074 1.00 91.12 81 LEU A O 1
ATOM 640 N N . LEU A 1 82 ? 9.255 -1.320 -3.793 1.00 92.31 82 LEU A N 1
ATOM 641 C CA . LEU A 1 82 ? 10.413 -0.722 -3.133 1.00 92.31 82 LEU A CA 1
ATOM 642 C C . LEU A 1 82 ? 9.989 0.035 -1.873 1.00 92.31 82 LEU A C 1
ATOM 644 O O . LEU A 1 82 ? 10.566 -0.195 -0.818 1.00 92.31 82 LEU A O 1
ATOM 648 N N . MET A 1 83 ? 8.925 0.841 -1.929 1.00 95.31 83 MET A N 1
ATOM 649 C CA . MET A 1 83 ? 8.372 1.496 -0.736 1.00 95.31 83 MET A CA 1
ATOM 650 C C . MET A 1 83 ? 8.037 0.493 0.381 1.00 95.31 83 MET A C 1
ATOM 652 O O . MET A 1 83 ? 8.337 0.737 1.548 1.00 95.31 83 MET A O 1
ATOM 656 N N . SER A 1 84 ? 7.423 -0.638 0.035 1.00 91.69 84 SER A N 1
ATOM 657 C CA . SER A 1 84 ? 6.990 -1.646 1.005 1.00 91.69 84 SER A CA 1
ATOM 658 C C . SER A 1 84 ? 8.129 -2.502 1.570 1.00 91.69 84 SER A C 1
ATOM 660 O O . SER A 1 84 ? 8.088 -2.868 2.748 1.00 91.69 84 SER A O 1
ATOM 662 N N . TRP A 1 85 ? 9.120 -2.857 0.748 1.00 89.19 85 TRP A N 1
ATOM 663 C CA . TRP A 1 85 ? 10.092 -3.915 1.060 1.00 89.19 85 TRP A CA 1
ATOM 664 C C . TRP A 1 85 ? 11.547 -3.450 1.115 1.00 89.19 85 TRP A C 1
ATOM 666 O O . TRP A 1 85 ? 12.335 -4.058 1.834 1.00 89.19 85 TRP A O 1
ATOM 676 N N . ALA A 1 86 ? 11.900 -2.386 0.399 1.00 90.69 86 ALA A N 1
ATOM 677 C CA . ALA A 1 86 ? 13.259 -1.854 0.321 1.00 90.69 86 ALA A CA 1
ATOM 678 C C . ALA A 1 86 ? 13.247 -0.312 0.262 1.00 90.69 86 ALA A C 1
ATOM 680 O O . ALA A 1 86 ? 13.704 0.278 -0.720 1.00 90.69 86 ALA A O 1
ATOM 681 N N . PRO A 1 87 ? 12.709 0.375 1.290 1.00 93.06 87 PRO A N 1
ATOM 682 C CA . PRO A 1 87 ? 12.500 1.823 1.243 1.00 93.06 87 PRO A CA 1
ATOM 683 C C . PRO A 1 87 ? 13.805 2.622 1.106 1.00 93.06 87 PRO A C 1
ATOM 685 O O . PRO A 1 87 ? 13.777 3.735 0.588 1.00 93.06 87 PRO A O 1
ATOM 688 N N . SER A 1 88 ? 14.949 2.059 1.512 1.00 93.69 88 SER A N 1
ATOM 689 C CA . SER A 1 88 ? 16.276 2.657 1.297 1.00 93.69 88 SER A CA 1
ATOM 690 C C . SER A 1 88 ? 16.637 2.795 -0.185 1.00 93.69 88 SER A C 1
ATOM 692 O O . SER A 1 88 ? 17.304 3.751 -0.567 1.00 93.69 88 SER A O 1
ATOM 694 N N . GLU A 1 89 ? 16.160 1.877 -1.025 1.00 93.19 89 GLU A N 1
ATOM 695 C CA . GLU A 1 89 ? 16.455 1.829 -2.462 1.00 93.19 89 GLU A CA 1
ATOM 696 C C . GLU A 1 89 ? 15.511 2.712 -3.288 1.00 93.19 89 GLU A C 1
ATOM 698 O O . GLU A 1 89 ? 15.781 3.015 -4.454 1.00 93.19 89 GLU A O 1
ATOM 703 N N . LEU A 1 90 ? 14.400 3.153 -2.689 1.00 93.75 90 LEU A N 1
ATOM 704 C CA . LEU A 1 90 ? 13.373 3.934 -3.370 1.00 93.75 90 LEU A CA 1
ATOM 705 C C . LEU A 1 90 ? 13.930 5.252 -3.921 1.00 93.75 90 LEU A C 1
ATOM 707 O O . LEU A 1 90 ? 13.645 5.600 -5.062 1.00 93.75 90 LEU A O 1
ATOM 711 N N . GLY A 1 91 ? 14.755 5.964 -3.146 1.00 94.81 91 GLY A N 1
ATOM 712 C CA . GLY A 1 91 ? 15.356 7.225 -3.591 1.00 94.81 91 GLY A CA 1
ATOM 713 C C . GLY A 1 91 ? 16.233 7.048 -4.833 1.00 94.81 91 GLY A C 1
ATOM 714 O O . GLY A 1 91 ? 16.128 7.824 -5.781 1.00 94.81 91 GLY A O 1
ATOM 715 N N . GLY A 1 92 ? 17.034 5.977 -4.865 1.00 92.62 92 GLY A N 1
ATOM 716 C CA . GLY A 1 92 ? 17.852 5.631 -6.025 1.00 92.62 92 GLY A CA 1
ATOM 717 C C . GLY A 1 92 ? 17.007 5.277 -7.249 1.00 92.62 92 GLY A C 1
ATOM 718 O O . GLY A 1 92 ? 17.342 5.689 -8.355 1.00 92.62 92 GLY A O 1
ATOM 719 N N . HIS A 1 93 ? 15.902 4.549 -7.063 1.00 92.25 93 HIS A N 1
ATOM 720 C CA . HIS A 1 93 ? 14.956 4.228 -8.138 1.00 92.25 93 HIS A CA 1
ATOM 721 C C . HIS A 1 93 ? 14.289 5.471 -8.724 1.00 92.25 93 HIS A C 1
ATOM 723 O O . HIS A 1 93 ? 14.313 5.656 -9.938 1.00 92.25 93 HIS A O 1
ATOM 729 N N . VAL A 1 94 ? 13.763 6.359 -7.880 1.00 94.31 94 VAL A N 1
ATOM 730 C CA . VAL A 1 94 ? 13.122 7.602 -8.339 1.00 94.31 94 VAL A CA 1
ATOM 731 C C . VAL A 1 94 ? 14.112 8.488 -9.095 1.00 94.31 94 VAL A C 1
ATOM 733 O O . VAL A 1 94 ? 13.757 9.047 -10.128 1.00 94.31 94 VAL A O 1
ATOM 736 N N . ALA A 1 95 ? 15.367 8.559 -8.643 1.00 94.06 95 ALA A N 1
ATOM 737 C CA . ALA A 1 95 ? 16.416 9.322 -9.318 1.00 94.06 95 ALA A CA 1
ATOM 738 C C . ALA A 1 95 ? 16.769 8.789 -10.719 1.00 94.06 95 ALA A C 1
ATOM 740 O O . ALA A 1 95 ? 17.291 9.543 -11.536 1.00 94.06 95 ALA A O 1
ATOM 741 N N . THR A 1 96 ? 16.490 7.512 -11.006 1.00 91.12 96 THR A N 1
ATOM 742 C CA . THR A 1 96 ? 16.702 6.925 -12.340 1.00 91.12 96 THR A CA 1
ATOM 743 C C . THR A 1 96 ? 15.543 7.153 -13.309 1.00 91.12 96 THR A C 1
ATOM 745 O O . THR A 1 96 ? 15.698 6.869 -14.492 1.00 91.12 96 THR A O 1
ATOM 748 N N . LEU A 1 97 ? 14.399 7.666 -12.843 1.00 90.56 97 LEU A N 1
ATOM 749 C CA . LEU A 1 97 ? 13.241 7.912 -13.700 1.00 90.56 97 LEU A CA 1
ATOM 750 C C . LEU A 1 97 ? 13.394 9.216 -14.488 1.00 90.56 97 LEU A C 1
ATOM 752 O O . LEU A 1 97 ? 13.740 10.258 -13.924 1.00 90.56 97 LEU A O 1
ATOM 756 N N . SER A 1 98 ? 13.044 9.189 -15.771 1.00 91.19 98 SER A N 1
ATOM 757 C CA . SER A 1 98 ? 12.938 10.388 -16.600 1.00 91.19 98 SER A CA 1
ATOM 758 C C . SER A 1 98 ? 11.791 11.294 -16.130 1.00 91.19 98 SER A C 1
ATOM 760 O O . SER A 1 98 ? 10.858 10.861 -15.450 1.00 91.19 98 SER A O 1
ATOM 762 N N . LEU A 1 99 ? 11.829 12.574 -16.511 1.00 93.44 99 LEU A N 1
ATOM 763 C CA . LEU A 1 99 ? 10.750 13.516 -16.183 1.00 93.44 99 LEU A CA 1
ATOM 764 C C . LEU A 1 99 ? 9.402 13.074 -16.783 1.00 93.44 99 LEU A C 1
ATOM 766 O O . LEU A 1 99 ? 8.357 13.221 -16.150 1.00 93.44 99 LEU A O 1
ATOM 770 N N . GLU A 1 100 ? 9.431 12.493 -17.982 1.00 91.81 100 GLU A N 1
ATOM 771 C CA . GLU A 1 100 ? 8.252 11.933 -18.643 1.00 91.81 100 GLU A CA 1
ATOM 772 C C . GLU A 1 100 ? 7.658 10.779 -17.825 1.00 91.81 100 GLU A C 1
ATOM 774 O O . GLU A 1 100 ? 6.483 10.828 -17.467 1.00 91.81 100 GLU A O 1
ATOM 779 N N . GLN A 1 101 ? 8.486 9.813 -17.412 1.00 91.75 101 GLN A N 1
ATOM 780 C CA . GLN A 1 101 ? 8.062 8.704 -16.551 1.00 91.75 101 GLN A CA 1
ATOM 781 C C . GLN A 1 101 ? 7.477 9.205 -15.226 1.00 91.75 101 GLN A C 1
ATOM 783 O O . GLN A 1 101 ? 6.427 8.733 -14.801 1.00 91.75 101 GLN A O 1
ATOM 788 N N . GLN A 1 102 ? 8.118 10.183 -14.577 1.00 94.44 102 GLN A N 1
ATOM 789 C CA . GLN A 1 102 ? 7.633 10.741 -13.308 1.00 94.44 102 GLN A CA 1
ATOM 790 C C . GLN A 1 102 ? 6.294 11.473 -13.456 1.00 94.44 102 GLN A C 1
ATOM 792 O O . GLN A 1 102 ? 5.465 11.429 -12.547 1.00 94.44 102 GLN A O 1
ATOM 797 N N . SER A 1 103 ? 6.083 12.150 -14.586 1.00 94.50 103 SER A N 1
ATOM 798 C CA . SER A 1 103 ? 4.852 12.900 -14.862 1.00 94.50 103 SER A CA 1
ATOM 799 C C . SER A 1 103 ? 3.700 12.026 -15.367 1.00 94.50 103 SER A C 1
ATOM 801 O O . SER A 1 103 ? 2.544 12.453 -15.321 1.00 94.50 103 SER A O 1
ATOM 803 N N . HIS A 1 104 ? 3.976 10.789 -15.789 1.00 92.75 104 HIS A N 1
ATOM 804 C CA . HIS A 1 104 ? 2.945 9.842 -16.193 1.00 92.75 104 HIS A CA 1
ATOM 805 C C . HIS A 1 104 ? 2.002 9.515 -15.025 1.00 92.75 104 HIS A C 1
ATOM 807 O O . HIS A 1 104 ? 2.441 9.126 -13.944 1.00 92.75 104 HIS A O 1
ATOM 813 N N . SER A 1 105 ? 0.687 9.605 -15.243 1.00 94.56 105 SER A N 1
ATOM 814 C CA . SER A 1 105 ? -0.340 9.548 -14.184 1.00 94.56 105 SER A CA 1
ATOM 815 C C . SER A 1 105 ? -0.236 8.323 -13.263 1.00 94.56 105 SER A C 1
ATOM 817 O O . SER A 1 105 ? -0.368 8.440 -12.045 1.00 94.56 105 SER A O 1
ATOM 819 N N . VAL A 1 106 ? 0.044 7.152 -13.837 1.00 92.38 106 VAL A N 1
ATOM 820 C CA . VAL A 1 106 ? 0.158 5.873 -13.116 1.00 92.38 106 VAL A CA 1
ATOM 821 C C . VAL A 1 106 ? 1.387 5.839 -12.195 1.00 92.38 106 VAL A C 1
ATOM 823 O O . VAL A 1 106 ? 1.305 5.334 -11.073 1.00 92.38 106 VAL A O 1
ATOM 826 N N . VAL A 1 107 ? 2.512 6.408 -12.639 1.00 93.94 107 VAL A N 1
ATOM 827 C CA . VAL A 1 107 ? 3.760 6.482 -11.864 1.00 93.94 107 VAL A CA 1
ATOM 828 C C . VAL A 1 107 ? 3.674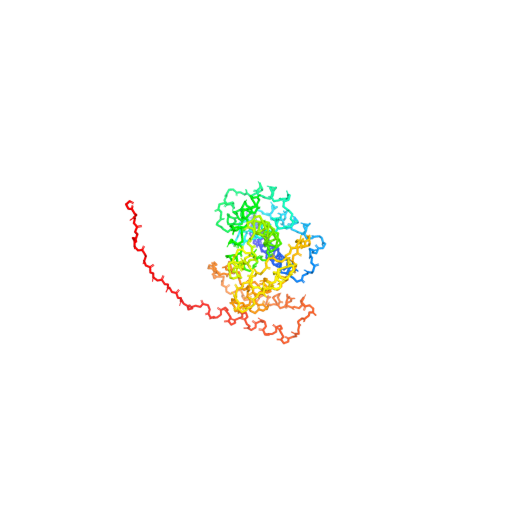 7.618 -10.848 1.00 93.94 107 VAL A C 1
ATOM 830 O O . VAL A 1 107 ? 3.974 7.407 -9.676 1.00 93.94 107 VAL A O 1
ATOM 833 N N . ALA A 1 108 ? 3.172 8.785 -11.254 1.00 96.12 108 ALA A N 1
ATOM 834 C CA . ALA A 1 108 ? 2.933 9.934 -10.386 1.00 96.12 108 ALA A CA 1
ATOM 835 C C . ALA A 1 108 ? 2.053 9.570 -9.179 1.00 96.12 108 ALA A C 1
ATOM 837 O O . ALA A 1 108 ? 2.352 9.964 -8.053 1.00 96.12 108 ALA A O 1
ATOM 838 N N . TRP A 1 109 ? 1.007 8.762 -9.382 1.00 97.38 109 TRP A N 1
ATOM 839 C CA . TRP A 1 109 ? 0.180 8.249 -8.288 1.00 97.38 109 TRP A CA 1
ATOM 840 C C . TRP A 1 109 ? 0.976 7.367 -7.311 1.00 97.38 109 TRP A C 1
ATOM 842 O O . TRP A 1 109 ? 0.838 7.503 -6.094 1.00 97.38 109 TRP A O 1
ATOM 852 N N . ALA A 1 110 ? 1.851 6.494 -7.820 1.00 97.62 110 ALA A N 1
ATOM 853 C CA . ALA A 1 110 ? 2.706 5.657 -6.979 1.00 97.62 110 ALA A CA 1
ATOM 854 C C . ALA A 1 110 ? 3.706 6.500 -6.176 1.00 97.62 110 ALA A C 1
ATOM 856 O O . ALA A 1 110 ? 3.870 6.291 -4.976 1.00 97.62 110 ALA A O 1
ATOM 857 N N . LEU A 1 111 ? 4.322 7.498 -6.818 1.00 98.00 111 LEU A N 1
ATOM 858 C CA . LEU A 1 111 ? 5.215 8.459 -6.169 1.00 98.00 111 LEU A CA 1
ATOM 859 C C . LEU A 1 111 ? 4.484 9.262 -5.087 1.00 98.00 111 LEU A C 1
ATOM 861 O O . LEU A 1 111 ? 5.021 9.442 -3.995 1.00 98.00 111 LEU A O 1
ATOM 865 N N . GLN A 1 112 ? 3.238 9.669 -5.340 1.00 98.19 112 GLN A N 1
ATOM 866 C CA . GLN A 1 112 ? 2.395 10.321 -4.341 1.00 98.19 112 GLN A CA 1
ATOM 867 C C . GLN A 1 112 ? 2.147 9.404 -3.135 1.00 98.19 112 GLN A C 1
ATOM 869 O O . GLN A 1 112 ? 2.262 9.850 -1.993 1.00 98.19 112 GLN A O 1
ATOM 874 N N . ALA A 1 113 ? 1.833 8.124 -3.358 1.00 97.94 113 ALA A N 1
ATOM 875 C CA . ALA A 1 113 ? 1.670 7.159 -2.271 1.00 97.94 113 ALA A CA 1
ATOM 876 C C . ALA A 1 113 ? 2.957 7.019 -1.439 1.00 97.94 113 ALA A C 1
ATOM 878 O O . ALA A 1 113 ? 2.896 7.054 -0.208 1.00 97.94 113 ALA A O 1
ATOM 879 N N . CYS A 1 114 ? 4.116 6.954 -2.098 1.00 97.69 114 CYS A N 1
ATOM 880 C CA . CYS A 1 114 ? 5.427 6.919 -1.454 1.00 97.69 114 CYS A CA 1
ATOM 881 C C . CYS A 1 114 ? 5.730 8.173 -0.627 1.00 97.69 114 CYS A C 1
ATOM 883 O O . CYS A 1 114 ? 6.210 8.073 0.503 1.00 97.69 114 CYS A O 1
ATOM 885 N N . GLU A 1 115 ? 5.452 9.358 -1.165 1.00 97.75 115 GLU A N 1
ATOM 886 C CA . GLU A 1 115 ? 5.666 10.636 -0.481 1.00 97.75 115 GLU A CA 1
ATOM 887 C C . GLU A 1 115 ? 4.798 10.735 0.781 1.00 97.75 115 GLU A C 1
ATOM 889 O O . GLU A 1 115 ? 5.283 11.087 1.859 1.00 97.75 115 GLU A O 1
ATOM 894 N N . VAL A 1 116 ? 3.518 10.373 0.662 1.00 97.81 116 VAL A N 1
ATOM 895 C CA . VAL A 1 116 ? 2.565 10.351 1.778 1.00 97.81 116 VAL A CA 1
ATOM 896 C C . VAL A 1 116 ? 3.009 9.352 2.853 1.00 97.81 116 VAL A C 1
ATOM 898 O O . VAL A 1 116 ? 3.009 9.696 4.037 1.00 97.81 116 VAL A O 1
ATOM 901 N N . ALA A 1 117 ? 3.455 8.154 2.458 1.00 96.38 117 ALA A N 1
ATOM 902 C CA . ALA A 1 117 ? 4.004 7.161 3.381 1.00 96.38 117 ALA A CA 1
ATOM 903 C C . ALA A 1 117 ? 5.278 7.656 4.085 1.00 96.38 117 ALA A C 1
ATOM 905 O O . ALA A 1 117 ? 5.426 7.483 5.292 1.00 96.38 117 ALA A O 1
ATOM 906 N N . SER A 1 118 ? 6.175 8.325 3.357 1.00 95.50 118 SER A N 1
ATOM 907 C CA . SER A 1 118 ? 7.437 8.852 3.899 1.00 95.50 118 SER A CA 1
ATOM 908 C C . SER A 1 118 ? 7.205 9.959 4.930 1.00 95.50 118 SER A C 1
ATOM 910 O O . SER A 1 118 ? 7.938 10.061 5.911 1.00 95.50 118 SER A O 1
ATOM 912 N N . ARG A 1 119 ? 6.145 10.757 4.748 1.00 96.75 119 ARG A N 1
ATOM 913 C CA . ARG A 1 119 ? 5.677 11.750 5.730 1.00 96.75 119 ARG A CA 1
ATOM 914 C C . ARG A 1 119 ? 4.869 11.149 6.878 1.00 96.75 119 ARG A C 1
ATOM 916 O O . ARG A 1 119 ? 4.477 11.887 7.776 1.00 96.75 119 ARG A O 1
ATOM 923 N N . GLN A 1 120 ? 4.613 9.841 6.851 1.00 95.75 120 GLN A N 1
ATOM 924 C CA . GLN A 1 120 ? 3.783 9.136 7.827 1.00 95.75 120 GLN A CA 1
ATOM 925 C C . GLN A 1 120 ? 2.349 9.687 7.927 1.00 95.75 120 GLN A C 1
ATOM 927 O O . GLN A 1 120 ? 1.700 9.571 8.967 1.00 95.75 120 GLN A O 1
ATOM 932 N N . ASP A 1 121 ? 1.821 10.261 6.840 1.00 96.81 121 ASP A N 1
ATOM 933 C CA . ASP A 1 121 ? 0.413 10.664 6.746 1.00 96.81 121 ASP A CA 1
ATOM 934 C C . ASP A 1 121 ? -0.446 9.423 6.449 1.00 96.81 121 ASP A C 1
ATOM 936 O O . ASP A 1 121 ? -0.942 9.188 5.343 1.00 96.81 121 ASP A O 1
ATOM 940 N N . TRP A 1 122 ? -0.555 8.559 7.461 1.00 95.81 122 TRP A N 1
ATOM 941 C CA . TRP A 1 122 ? -1.202 7.253 7.363 1.00 95.81 122 TRP A CA 1
ATOM 942 C C . TRP A 1 122 ? -2.674 7.304 6.942 1.00 95.81 122 TRP A C 1
ATOM 944 O O . TRP A 1 122 ? -3.057 6.459 6.130 1.00 95.81 122 TRP A O 1
ATOM 954 N N . PRO A 1 123 ? -3.511 8.257 7.407 1.00 94.69 123 PRO A N 1
ATOM 955 C CA . PRO A 1 123 ? -4.889 8.358 6.932 1.00 94.69 123 PRO A CA 1
ATOM 956 C C . PRO A 1 123 ? -4.964 8.586 5.420 1.00 94.69 123 PRO A C 1
ATOM 958 O O . PRO A 1 123 ? -5.727 7.910 4.724 1.00 94.69 123 PRO A O 1
ATOM 961 N N . LYS A 1 124 ? -4.138 9.494 4.887 1.00 96.50 124 LYS A N 1
ATOM 962 C CA . LYS A 1 124 ? -4.082 9.749 3.447 1.00 96.50 124 LYS A CA 1
ATOM 963 C C . LYS A 1 124 ? -3.500 8.558 2.688 1.00 96.50 124 LYS A C 1
ATOM 965 O O . LYS A 1 124 ? -4.036 8.194 1.643 1.00 96.50 124 LYS A O 1
ATOM 970 N N . PHE A 1 125 ? -2.470 7.904 3.228 1.00 97.50 125 PHE A N 1
ATOM 971 C CA . PHE A 1 125 ? -1.892 6.699 2.630 1.00 97.50 125 PHE A CA 1
ATOM 972 C C . PHE A 1 125 ? -2.926 5.572 2.510 1.00 97.50 125 PHE A C 1
ATOM 974 O O . PHE A 1 125 ? -3.068 4.966 1.449 1.00 97.50 125 PHE A O 1
ATOM 981 N N . LEU A 1 126 ? -3.694 5.313 3.573 1.00 95.75 126 LEU A N 1
ATOM 982 C CA . LEU A 1 126 ? -4.730 4.282 3.558 1.00 95.75 126 LEU A CA 1
ATOM 983 C C . LEU A 1 126 ? -5.891 4.630 2.620 1.00 95.75 126 LEU A C 1
ATOM 985 O O . LEU A 1 126 ? -6.469 3.724 2.026 1.00 95.75 126 LEU A O 1
ATOM 989 N N . SER A 1 127 ? -6.195 5.916 2.424 1.00 95.00 127 SER A N 1
ATOM 990 C CA . SER A 1 127 ? -7.139 6.360 1.389 1.00 95.00 127 SER A CA 1
ATOM 991 C C . SER A 1 127 ? -6.644 6.041 -0.029 1.00 95.00 127 SER A C 1
ATOM 993 O O . SER A 1 127 ? -7.420 5.590 -0.867 1.00 95.00 127 SER A O 1
ATOM 995 N N . LEU A 1 128 ? -5.345 6.203 -0.305 1.00 95.50 128 LEU A N 1
ATOM 996 C CA . LEU A 1 128 ? -4.759 5.770 -1.581 1.00 95.50 128 LEU A CA 1
ATOM 997 C C . LEU A 1 128 ? -4.796 4.240 -1.709 1.00 95.50 128 LEU A C 1
ATOM 999 O O . LEU A 1 128 ? -5.201 3.711 -2.740 1.00 95.50 128 LEU A O 1
ATOM 1003 N N . TYR A 1 129 ? -4.463 3.514 -0.640 1.00 94.38 129 TYR A N 1
ATOM 1004 C CA . TYR A 1 129 ? -4.527 2.052 -0.611 1.00 94.38 129 TYR A CA 1
ATOM 1005 C C . TYR A 1 129 ? -5.941 1.501 -0.890 1.00 94.38 129 TYR A C 1
ATOM 1007 O O . TYR A 1 129 ? -6.092 0.480 -1.568 1.00 94.38 129 TYR A O 1
ATOM 1015 N N . THR A 1 130 ? -7.005 2.141 -0.393 1.00 90.75 130 THR A N 1
ATOM 1016 C CA . THR A 1 130 ? -8.380 1.688 -0.671 1.00 90.75 130 THR A CA 1
ATOM 1017 C C . THR A 1 130 ? -8.778 1.906 -2.129 1.00 90.75 130 THR A C 1
ATOM 1019 O O . THR A 1 130 ? -9.514 1.079 -2.663 1.00 90.75 130 THR A O 1
ATOM 1022 N N . GLN A 1 131 ? -8.244 2.945 -2.774 1.00 91.31 131 GLN A N 1
ATOM 1023 C CA . GLN A 1 131 ? -8.445 3.254 -4.196 1.00 91.31 131 GLN A CA 1
ATOM 1024 C C . GLN A 1 131 ? -7.568 2.408 -5.133 1.00 91.31 131 GLN A C 1
ATOM 1026 O O . GLN A 1 131 ? -7.871 2.297 -6.317 1.00 91.31 131 GLN A O 1
ATOM 1031 N N . ALA A 1 132 ? -6.492 1.812 -4.613 1.00 90.00 132 ALA A N 1
ATOM 1032 C CA . ALA A 1 132 ? -5.561 1.006 -5.389 1.00 90.00 132 ALA A CA 1
ATOM 1033 C C . ALA A 1 132 ? -6.246 -0.213 -6.034 1.00 90.00 132 ALA A C 1
ATOM 1035 O O . ALA A 1 132 ? -7.030 -0.910 -5.369 1.00 90.00 132 ALA A O 1
ATOM 1036 N N . ASP A 1 133 ? -5.877 -0.501 -7.289 1.00 87.38 133 ASP A N 1
ATOM 1037 C CA . ASP A 1 133 ? -6.184 -1.769 -7.961 1.00 87.38 133 ASP A CA 1
ATOM 1038 C C . ASP A 1 133 ? -5.584 -2.968 -7.207 1.00 87.38 133 ASP A C 1
ATOM 1040 O O . ASP A 1 133 ? -4.863 -2.804 -6.219 1.00 87.38 133 ASP A O 1
ATOM 1044 N N . PHE A 1 134 ? -5.896 -4.186 -7.654 1.00 83.38 134 PHE A N 1
ATOM 1045 C CA . PHE A 1 134 ? -5.444 -5.408 -6.990 1.00 83.38 134 PHE A CA 1
ATOM 1046 C C . PHE A 1 134 ? -3.936 -5.474 -6.789 1.00 83.38 134 PHE A C 1
ATOM 1048 O O . PHE A 1 134 ? -3.470 -5.565 -5.653 1.00 83.38 134 PHE A O 1
ATOM 1055 N N . LEU A 1 135 ? -3.173 -5.382 -7.873 1.00 83.88 135 LEU A N 1
ATOM 1056 C CA . LEU A 1 135 ? -1.726 -5.555 -7.828 1.00 83.88 135 LEU A CA 1
ATOM 1057 C C . LEU A 1 135 ? -1.055 -4.399 -7.084 1.00 83.88 135 LEU A C 1
ATOM 1059 O O . LEU A 1 135 ? -0.133 -4.625 -6.301 1.00 83.88 135 LEU A O 1
ATOM 1063 N N . SER A 1 136 ? -1.566 -3.177 -7.247 1.00 90.00 136 SER A N 1
ATOM 1064 C CA . SER A 1 136 ? -1.103 -2.019 -6.480 1.00 90.00 136 SER A CA 1
ATOM 1065 C C . SER A 1 136 ? -1.364 -2.204 -4.981 1.00 90.00 136 SER A C 1
ATOM 1067 O O . SER A 1 136 ? -0.477 -1.956 -4.167 1.00 90.00 136 SER A O 1
ATOM 1069 N N . ALA A 1 137 ? -2.540 -2.707 -4.592 1.00 90.06 137 ALA A N 1
ATOM 1070 C CA . ALA A 1 137 ? -2.858 -2.989 -3.194 1.00 90.06 137 ALA A CA 1
ATOM 1071 C C . ALA A 1 137 ? -1.962 -4.092 -2.612 1.00 90.06 137 ALA A C 1
ATOM 1073 O O . ALA A 1 137 ? -1.479 -3.941 -1.492 1.00 90.06 137 ALA A O 1
ATOM 1074 N N . VAL A 1 138 ? -1.687 -5.160 -3.372 1.00 87.06 138 VAL A N 1
ATOM 1075 C CA . VAL A 1 138 ? -0.749 -6.220 -2.961 1.00 87.06 138 VAL A CA 1
ATOM 1076 C C . VAL A 1 138 ? 0.650 -5.645 -2.752 1.00 87.06 138 VAL A C 1
ATOM 1078 O O . VAL A 1 138 ? 1.256 -5.870 -1.704 1.00 87.06 138 VAL A O 1
ATOM 1081 N N . ALA A 1 139 ? 1.138 -4.833 -3.693 1.00 89.62 139 ALA A N 1
ATOM 1082 C CA . ALA A 1 139 ? 2.437 -4.175 -3.575 1.00 89.62 139 ALA A CA 1
ATOM 1083 C C . ALA A 1 139 ? 2.512 -3.230 -2.361 1.00 89.62 139 ALA A C 1
ATOM 1085 O O . ALA A 1 139 ? 3.565 -3.112 -1.736 1.00 89.62 139 ALA A O 1
ATOM 1086 N N . MET A 1 140 ? 1.400 -2.590 -1.989 1.00 93.25 140 MET A N 1
ATOM 1087 C CA . MET A 1 140 ? 1.301 -1.667 -0.852 1.00 93.25 140 MET A CA 1
ATOM 1088 C C . MET A 1 140 ? 1.013 -2.343 0.498 1.00 93.25 140 MET A C 1
ATOM 1090 O O . MET A 1 140 ? 1.119 -1.676 1.527 1.00 93.25 140 MET A O 1
ATOM 1094 N N . GLU A 1 141 ? 0.629 -3.623 0.540 1.00 90.12 141 GLU A N 1
ATOM 1095 C CA . GLU A 1 141 ? 0.021 -4.244 1.731 1.00 90.12 141 GLU A CA 1
ATOM 1096 C C . GLU A 1 141 ? 0.914 -4.186 2.973 1.00 90.12 141 GLU A C 1
ATOM 1098 O O . GLU A 1 141 ? 0.447 -3.932 4.088 1.00 90.12 141 GLU A O 1
ATOM 1103 N N . ARG A 1 142 ? 2.222 -4.371 2.788 1.00 89.06 142 ARG A N 1
ATOM 1104 C CA . ARG A 1 142 ? 3.185 -4.287 3.886 1.00 89.06 142 ARG A CA 1
ATOM 1105 C C . ARG A 1 142 ? 3.221 -2.877 4.475 1.00 89.06 142 ARG A C 1
ATOM 1107 O O . ARG A 1 142 ? 3.046 -2.728 5.683 1.00 89.06 142 ARG A O 1
ATOM 1114 N N . ALA A 1 143 ? 3.370 -1.846 3.642 1.00 92.81 143 ALA A N 1
ATOM 1115 C CA . ALA A 1 143 ? 3.298 -0.454 4.087 1.00 92.81 143 ALA A CA 1
ATOM 1116 C C . ALA A 1 143 ? 1.932 -0.118 4.718 1.00 92.81 143 ALA A C 1
ATOM 1118 O O . ALA A 1 143 ? 1.877 0.542 5.755 1.00 92.81 143 ALA A O 1
ATOM 1119 N N . ALA A 1 144 ? 0.831 -0.643 4.170 1.00 93.88 144 ALA A N 1
ATOM 1120 C CA . ALA A 1 144 ? -0.508 -0.475 4.736 1.00 93.88 144 ALA A CA 1
ATOM 1121 C C . ALA A 1 144 ? -0.626 -1.100 6.129 1.00 93.88 144 ALA A C 1
ATOM 1123 O O . ALA A 1 144 ? -1.213 -0.504 7.028 1.00 93.88 144 ALA A O 1
ATOM 1124 N N . THR A 1 145 ? -0.012 -2.257 6.355 1.00 91.50 145 THR A N 1
ATOM 1125 C CA . THR A 1 145 ? 0.041 -2.894 7.675 1.00 91.50 145 THR A CA 1
ATOM 1126 C C . THR A 1 145 ? 0.768 -2.021 8.702 1.00 91.50 145 THR A C 1
ATOM 1128 O O . THR A 1 145 ? 0.259 -1.837 9.812 1.00 91.50 145 THR A O 1
ATOM 1131 N N . TYR A 1 146 ? 1.900 -1.410 8.332 1.00 92.75 146 TYR A N 1
ATOM 1132 C CA . TYR A 1 146 ? 2.586 -0.432 9.187 1.00 92.75 146 TYR A CA 1
ATOM 1133 C C . TYR A 1 146 ? 1.729 0.811 9.452 1.00 92.75 146 TYR A C 1
ATOM 1135 O O . TYR A 1 146 ? 1.625 1.246 10.599 1.00 92.75 146 TYR A O 1
ATOM 1143 N N . ALA A 1 147 ? 1.070 1.350 8.424 1.00 95.19 147 ALA A N 1
ATOM 1144 C CA . ALA A 1 147 ? 0.192 2.511 8.550 1.00 95.19 147 ALA A CA 1
ATOM 1145 C C . ALA A 1 147 ? -0.964 2.243 9.529 1.00 95.19 147 ALA A C 1
ATOM 1147 O O . ALA A 1 147 ? -1.210 3.027 10.447 1.00 95.19 147 ALA A O 1
ATOM 1148 N N . ARG A 1 148 ? -1.627 1.087 9.399 1.00 94.50 148 ARG A N 1
ATOM 1149 C CA . ARG A 1 148 ? -2.687 0.635 10.314 1.00 94.50 148 ARG A CA 1
ATOM 1150 C C . ARG A 1 148 ? -2.189 0.527 11.748 1.00 94.50 148 ARG A C 1
ATOM 1152 O O . ARG A 1 148 ? -2.856 1.001 12.663 1.00 94.50 148 ARG A O 1
ATOM 1159 N N . HIS A 1 149 ? -1.013 -0.063 11.941 1.00 91.88 149 HIS A N 1
ATOM 1160 C CA . HIS A 1 149 ? -0.380 -0.164 13.251 1.00 91.88 149 HIS A CA 1
ATOM 1161 C C . HIS A 1 149 ? -0.091 1.217 13.862 1.00 91.88 149 HIS A C 1
ATOM 1163 O O . HIS A 1 149 ? -0.409 1.455 15.028 1.00 91.88 149 HIS A O 1
ATOM 1169 N N . GLY A 1 150 ? 0.455 2.145 13.069 1.00 92.31 150 GLY A N 1
ATOM 1170 C CA . GLY A 1 150 ? 0.723 3.524 13.482 1.00 92.31 150 GLY A CA 1
ATOM 1171 C C . GLY A 1 150 ? -0.543 4.263 13.919 1.00 92.31 150 GLY A C 1
ATOM 1172 O O . GLY A 1 150 ? -0.577 4.825 15.015 1.00 92.31 150 GLY A O 1
ATOM 1173 N N . ILE A 1 151 ? -1.611 4.186 13.116 1.00 94.31 151 ILE A N 1
ATOM 1174 C CA . ILE A 1 151 ? -2.917 4.771 13.457 1.00 94.31 151 ILE A CA 1
ATOM 1175 C C . ILE A 1 151 ? -3.471 4.146 14.736 1.00 94.31 151 ILE A C 1
ATOM 1177 O O . ILE A 1 151 ? -3.897 4.875 15.628 1.00 94.31 151 ILE A O 1
ATOM 1181 N N . MET A 1 152 ? -3.447 2.815 14.863 1.00 92.69 152 MET A N 1
ATOM 1182 C CA . MET A 1 152 ? -3.951 2.141 16.063 1.00 92.69 152 MET A CA 1
ATOM 1183 C C . MET A 1 152 ? -3.207 2.578 17.320 1.00 92.69 152 MET A C 1
ATOM 1185 O O . MET A 1 152 ? -3.846 2.856 18.336 1.00 92.69 152 MET A O 1
ATOM 1189 N N . ARG A 1 153 ? -1.878 2.708 17.243 1.00 90.50 153 ARG A N 1
ATOM 1190 C CA . ARG A 1 153 ? -1.070 3.215 18.353 1.00 90.50 153 ARG A CA 1
ATOM 1191 C C . ARG A 1 153 ? -1.487 4.627 18.750 1.00 90.50 153 ARG A C 1
ATOM 1193 O O . ARG A 1 153 ? -1.792 4.860 19.918 1.00 90.50 153 ARG A O 1
ATOM 1200 N N . GLN A 1 154 ? -1.586 5.529 17.777 1.00 91.81 154 GLN A N 1
ATOM 1201 C CA . GLN A 1 154 ? -1.985 6.914 18.017 1.00 91.81 154 GLN A CA 1
ATOM 1202 C C . GLN A 1 154 ? -3.407 7.022 18.588 1.00 91.81 154 GLN A C 1
ATOM 1204 O O . GLN A 1 154 ? -3.649 7.825 19.490 1.00 91.81 154 GLN A O 1
ATOM 1209 N N . VAL A 1 155 ? -4.350 6.215 18.091 1.00 91.50 155 VAL A N 1
ATOM 1210 C CA . VAL A 1 155 ? -5.741 6.195 18.565 1.00 91.50 155 VAL A CA 1
ATOM 1211 C C . VAL A 1 155 ? -5.814 5.735 20.015 1.00 91.50 155 VAL A C 1
ATOM 1213 O O . VAL A 1 155 ? -6.426 6.425 20.831 1.00 91.50 155 VAL A O 1
ATOM 1216 N N . VAL A 1 156 ? -5.191 4.602 20.345 1.00 89.06 156 VAL A N 1
ATOM 1217 C CA . VAL A 1 156 ? -5.212 4.051 21.708 1.00 89.06 156 VAL A CA 1
ATOM 1218 C C . VAL A 1 156 ? -4.563 5.024 22.689 1.00 89.06 156 VAL A C 1
ATOM 1220 O O . VAL A 1 156 ? -5.146 5.321 23.731 1.00 89.06 156 VAL A O 1
ATOM 1223 N N . GLU A 1 157 ? -3.414 5.597 22.332 1.00 89.81 157 GLU A N 1
ATOM 1224 C CA . GLU A 1 157 ? -2.726 6.579 23.169 1.00 89.81 157 GLU A CA 1
ATOM 1225 C C . GLU A 1 157 ? -3.556 7.855 23.374 1.00 89.81 157 GLU A C 1
ATOM 1227 O O . GLU A 1 157 ? -3.745 8.301 24.508 1.00 89.81 157 GLU A O 1
ATOM 1232 N N . SER A 1 158 ? -4.135 8.399 22.300 1.00 91.56 158 SER A N 1
ATOM 1233 C CA . SER A 1 158 ? -4.981 9.598 22.369 1.00 91.56 158 SER A CA 1
ATOM 1234 C C . SER A 1 158 ? -6.237 9.373 23.210 1.00 91.56 158 SER A C 1
ATOM 1236 O O . SER A 1 158 ? -6.650 10.256 23.963 1.00 91.56 158 SER A O 1
ATOM 1238 N N . CYS A 1 159 ? -6.856 8.197 23.102 1.00 90.50 159 CYS A N 1
ATOM 1239 C CA . CYS A 1 159 ? -8.035 7.858 23.893 1.00 90.50 159 CYS A CA 1
ATOM 1240 C C . CYS A 1 159 ? -7.689 7.663 25.367 1.00 90.50 159 CYS A C 1
ATOM 1242 O O . CYS A 1 159 ? -8.434 8.141 26.221 1.00 90.50 159 CYS A O 1
ATOM 1244 N N . ARG A 1 160 ? -6.535 7.050 25.669 1.00 87.38 160 ARG A N 1
ATOM 1245 C CA . ARG A 1 160 ? -6.022 6.917 27.038 1.00 87.38 160 ARG A CA 1
ATOM 1246 C C . ARG A 1 160 ? -5.823 8.285 27.689 1.00 87.38 160 ARG A C 1
ATOM 1248 O O . ARG A 1 160 ? -6.320 8.501 28.790 1.00 87.38 160 ARG A O 1
ATOM 1255 N N . LEU A 1 161 ? -5.169 9.216 26.989 1.00 90.88 161 LEU A N 1
ATOM 1256 C CA . LEU A 1 161 ? -4.940 10.585 27.471 1.00 90.88 161 LEU A CA 1
ATOM 1257 C C . LEU A 1 161 ? -6.242 11.362 27.717 1.00 90.88 161 LEU A C 1
ATOM 1259 O O . LEU A 1 161 ? -6.289 12.226 28.584 1.00 90.88 161 LEU A O 1
ATOM 1263 N N . ARG A 1 162 ? -7.303 11.058 26.961 1.00 92.75 162 ARG A N 1
ATOM 1264 C CA . ARG A 1 162 ? -8.620 11.711 27.074 1.00 92.75 162 ARG A CA 1
ATOM 1265 C C . ARG A 1 162 ? -9.630 10.926 27.915 1.00 92.75 162 ARG A C 1
ATOM 1267 O O . ARG A 1 162 ? -10.796 11.305 27.952 1.00 92.75 162 ARG A O 1
ATOM 1274 N N . HIS A 1 163 ? -9.218 9.820 28.537 1.00 90.88 163 HIS A N 1
ATOM 1275 C CA . HIS A 1 163 ? -10.094 8.895 29.266 1.00 90.88 163 HIS A CA 1
ATOM 1276 C C . HIS A 1 163 ? -11.309 8.388 28.456 1.00 90.88 163 HIS A C 1
ATOM 1278 O O . HIS A 1 163 ? -12.351 8.043 29.018 1.00 90.88 163 HIS A O 1
ATOM 1284 N N . VAL A 1 164 ? -11.181 8.304 27.129 1.00 91.06 164 VAL A N 1
ATOM 1285 C CA . VAL A 1 164 ? -12.215 7.760 26.239 1.00 91.06 164 VAL A CA 1
ATOM 1286 C C . VAL A 1 164 ? -12.134 6.235 26.271 1.00 91.06 164 VAL A C 1
ATOM 1288 O O . VAL A 1 164 ? -11.141 5.658 25.839 1.00 91.06 164 VAL A O 1
ATOM 1291 N N . ARG A 1 165 ? -13.184 5.572 26.772 1.00 90.69 165 ARG A N 1
ATOM 1292 C CA . ARG A 1 165 ? -13.226 4.101 26.912 1.00 90.69 165 ARG A CA 1
ATOM 1293 C C . ARG A 1 165 ? -13.818 3.370 25.709 1.00 90.69 165 ARG A C 1
ATOM 1295 O O . ARG A 1 165 ? -13.550 2.185 25.532 1.00 90.69 165 ARG A O 1
ATOM 1302 N N . ARG A 1 166 ? -14.633 4.057 24.905 1.00 93.69 166 ARG A N 1
ATOM 1303 C CA . ARG 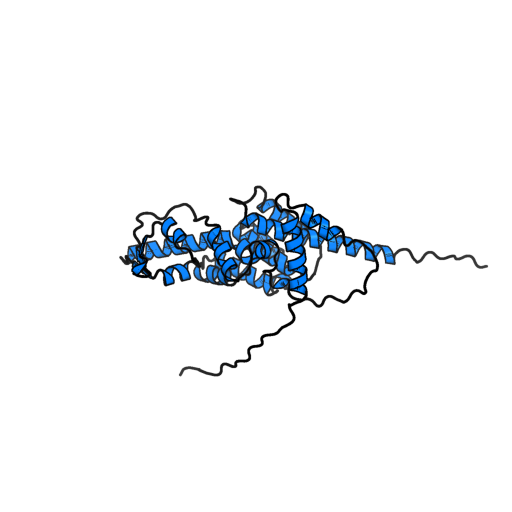A 1 166 ? -15.366 3.480 23.771 1.00 93.69 166 ARG A CA 1
ATOM 1304 C C . ARG A 1 166 ? -15.246 4.353 22.530 1.00 93.69 166 ARG A C 1
ATOM 1306 O O . ARG A 1 166 ? -15.245 5.579 22.624 1.00 93.69 166 ARG A O 1
ATOM 1313 N N . MET A 1 167 ? -15.185 3.711 21.370 1.00 94.69 167 MET A N 1
ATOM 1314 C CA . MET A 1 167 ? -15.239 4.359 20.060 1.00 94.69 167 MET A CA 1
ATOM 1315 C C . MET A 1 167 ? -16.156 3.570 19.126 1.00 94.69 167 MET A C 1
ATOM 1317 O O . MET A 1 167 ? -16.236 2.352 19.240 1.00 94.69 167 MET A O 1
ATOM 1321 N N . SER A 1 168 ? -16.815 4.249 18.184 1.00 95.56 168 SER A N 1
ATOM 1322 C CA . SER A 1 168 ? -17.560 3.574 17.114 1.00 95.56 168 SER A CA 1
ATOM 1323 C C . SER A 1 168 ? -16.642 2.641 16.315 1.00 95.56 168 SER A C 1
ATOM 1325 O O . SER A 1 168 ? -15.573 3.049 15.845 1.00 95.56 168 SER A O 1
ATOM 1327 N N . LEU A 1 169 ? -17.087 1.397 16.136 1.00 94.25 169 LEU A N 1
ATOM 1328 C CA . LEU A 1 169 ? -16.423 0.379 15.332 1.00 94.25 169 LEU A CA 1
ATOM 1329 C C . LEU A 1 169 ? -16.375 0.795 13.862 1.00 94.25 169 LEU A C 1
ATOM 1331 O O . LEU A 1 169 ? -15.311 0.697 13.253 1.00 94.25 169 LEU A O 1
ATOM 1335 N N . ALA A 1 170 ? -17.474 1.312 13.302 1.00 93.19 170 ALA A N 1
ATOM 1336 C CA . ALA A 1 170 ? -17.501 1.827 11.933 1.00 93.19 170 ALA A CA 1
ATOM 1337 C C . ALA A 1 170 ? -16.448 2.924 11.702 1.00 93.19 170 ALA A C 1
ATOM 1339 O O . ALA A 1 170 ? -15.697 2.879 10.721 1.00 93.19 170 ALA A O 1
ATOM 1340 N N . LYS A 1 171 ? -16.327 3.871 12.643 1.00 93.81 171 LYS A N 1
ATOM 1341 C CA . LYS A 1 171 ? -15.299 4.919 12.586 1.00 93.81 171 LYS A CA 1
ATOM 1342 C C . LYS A 1 171 ? -13.895 4.321 12.599 1.00 93.81 171 LYS A C 1
ATOM 1344 O O . LYS A 1 171 ? -13.068 4.695 11.769 1.00 93.81 171 LYS A O 1
ATOM 1349 N N . LEU A 1 172 ? -13.630 3.382 13.506 1.00 93.75 172 LEU A N 1
ATOM 1350 C CA . LEU A 1 172 ? -12.311 2.770 13.630 1.00 93.75 172 LEU A CA 1
ATOM 1351 C C . LEU A 1 172 ? -11.948 1.957 12.377 1.00 93.75 172 LEU A C 1
ATOM 1353 O O . LEU A 1 172 ? -10.862 2.138 11.832 1.00 93.75 172 LEU A O 1
ATOM 1357 N N . LYS A 1 173 ? -12.885 1.157 11.849 1.00 93.12 173 LYS A N 1
ATOM 1358 C CA . LYS A 1 173 ? -12.752 0.435 10.569 1.00 93.12 173 LYS A CA 1
ATOM 1359 C C . LYS A 1 173 ? -12.412 1.366 9.411 1.00 93.12 173 LYS A C 1
ATOM 1361 O O . LYS A 1 173 ? -11.505 1.064 8.637 1.00 93.12 173 LYS A O 1
ATOM 1366 N N . SER A 1 174 ? -13.095 2.508 9.322 1.00 92.12 174 SER A N 1
ATOM 1367 C CA . SER A 1 174 ? -12.819 3.518 8.298 1.00 92.12 174 SER A CA 1
ATOM 1368 C C . SER A 1 174 ? -11.424 4.124 8.445 1.00 92.12 174 SER A C 1
ATOM 1370 O O . SER A 1 174 ? -10.754 4.326 7.438 1.00 92.12 174 SER A O 1
ATOM 1372 N N . MET A 1 175 ? -10.973 4.406 9.672 1.00 93.44 175 MET A N 1
ATOM 1373 C CA . MET A 1 175 ? -9.656 5.002 9.922 1.00 93.44 175 MET A CA 1
ATOM 1374 C C . MET A 1 175 ? -8.506 4.071 9.536 1.00 93.44 175 MET A C 1
ATOM 1376 O O . MET A 1 175 ? -7.508 4.536 8.997 1.00 93.44 175 MET A O 1
ATOM 1380 N N . VAL A 1 176 ? -8.636 2.768 9.805 1.00 94.31 176 VAL A N 1
ATOM 1381 C CA . VAL A 1 176 ? -7.585 1.784 9.495 1.00 94.31 176 VAL A CA 1
ATOM 1382 C C . VAL A 1 176 ? -7.795 1.052 8.169 1.00 94.31 176 VAL A C 1
ATOM 1384 O O . VAL A 1 176 ? -7.003 0.183 7.817 1.00 94.31 176 VAL A O 1
ATOM 1387 N N . ALA A 1 177 ? -8.839 1.381 7.407 1.00 92.25 177 ALA A N 1
ATOM 1388 C CA . ALA A 1 177 ? -9.183 0.674 6.173 1.00 92.25 177 ALA A CA 1
ATOM 1389 C C . ALA A 1 177 ? -9.227 -0.861 6.363 1.00 92.25 177 ALA A C 1
ATOM 1391 O O . ALA A 1 177 ? -8.677 -1.621 5.561 1.00 92.25 177 ALA A O 1
ATOM 1392 N N . VAL A 1 178 ? -9.860 -1.312 7.451 1.00 89.94 178 VAL A N 1
ATOM 1393 C CA . VAL A 1 178 ? -10.038 -2.735 7.778 1.00 89.94 178 VAL A CA 1
ATOM 1394 C C . VAL A 1 178 ? -11.521 -3.068 7.854 1.00 89.94 178 VAL A C 1
ATOM 1396 O O . VAL A 1 178 ? -12.322 -2.295 8.375 1.00 89.94 178 VAL A O 1
ATOM 1399 N N . ARG A 1 179 ? -11.894 -4.245 7.345 1.00 84.31 179 ARG A N 1
ATOM 1400 C CA . ARG A 1 179 ? -13.269 -4.761 7.416 1.00 84.31 179 ARG A CA 1
ATOM 1401 C C . ARG A 1 179 ? -13.477 -5.726 8.575 1.00 84.31 179 ARG A C 1
ATOM 1403 O O . ARG A 1 179 ? -14.524 -5.676 9.227 1.00 84.31 179 ARG A O 1
ATOM 1410 N N . ASP A 1 180 ? -12.491 -6.579 8.824 1.00 85.94 180 ASP A N 1
ATOM 1411 C CA . ASP A 1 180 ? -12.579 -7.631 9.825 1.00 85.94 180 ASP A CA 1
ATOM 1412 C C . ASP A 1 180 ? -12.308 -7.118 11.249 1.00 85.94 180 ASP A C 1
ATOM 1414 O O . ASP A 1 180 ? -11.511 -6.217 11.501 1.00 85.94 180 ASP A O 1
ATOM 1418 N N . THR A 1 181 ? -13.020 -7.707 12.200 1.00 89.62 181 THR A N 1
ATOM 1419 C CA . THR A 1 181 ? -12.878 -7.450 13.628 1.00 89.62 181 THR A CA 1
ATOM 1420 C C . THR A 1 181 ? -11.698 -8.183 14.265 1.00 89.62 181 THR A C 1
ATOM 1422 O O . THR A 1 181 ? -11.257 -7.751 15.332 1.00 89.62 181 THR A O 1
ATOM 1425 N N . ALA A 1 182 ? -11.150 -9.241 13.644 1.00 88.62 182 ALA A N 1
ATOM 1426 C CA . ALA A 1 182 ? -9.989 -9.947 14.195 1.00 88.62 182 ALA A CA 1
ATOM 1427 C C . ALA A 1 182 ? -8.758 -9.037 14.303 1.00 88.62 182 ALA A C 1
ATOM 1429 O O . ALA A 1 182 ? -8.007 -9.142 15.272 1.00 88.62 182 ALA A O 1
ATOM 1430 N N . PHE A 1 183 ? -8.618 -8.074 13.386 1.00 89.56 183 PHE A N 1
ATOM 1431 C CA . PHE A 1 183 ? -7.616 -7.014 13.482 1.00 89.56 183 PHE A CA 1
ATOM 1432 C C . PHE A 1 183 ? -7.686 -6.296 14.838 1.00 89.56 183 PHE A C 1
ATOM 1434 O O . PHE A 1 183 ? -6.682 -6.191 15.530 1.00 89.56 183 PHE A O 1
ATOM 1441 N N . PHE A 1 184 ? -8.865 -5.854 15.285 1.00 90.81 184 PHE A N 1
ATOM 1442 C CA . PHE A 1 184 ? -8.993 -5.142 16.565 1.00 90.81 184 PHE A CA 1
ATOM 1443 C C . PHE A 1 184 ? -8.699 -6.042 17.767 1.00 90.81 184 PHE A C 1
ATOM 1445 O O . PHE A 1 184 ? -8.052 -5.596 18.714 1.00 90.81 184 PHE A O 1
ATOM 1452 N N . LYS A 1 185 ? -9.101 -7.317 17.699 1.00 88.50 185 LYS A N 1
ATOM 1453 C CA . LYS A 1 185 ? -8.789 -8.310 18.736 1.00 88.50 185 LYS A CA 1
ATOM 1454 C C . LYS A 1 185 ? -7.281 -8.526 18.881 1.00 88.50 185 LYS A C 1
ATOM 1456 O O . LYS A 1 185 ? -6.800 -8.592 20.007 1.00 88.50 185 LYS A O 1
ATOM 1461 N N . HIS A 1 186 ? -6.534 -8.563 17.771 1.00 87.31 186 HIS A N 1
ATOM 1462 C CA . HIS A 1 186 ? -5.064 -8.630 17.788 1.00 87.31 186 HIS A CA 1
ATOM 1463 C C . HIS A 1 186 ? -4.457 -7.469 18.579 1.00 87.31 186 HIS A C 1
ATOM 1465 O O . HIS A 1 186 ? -3.557 -7.674 19.382 1.00 87.31 186 HIS A O 1
ATOM 1471 N N . TYR A 1 187 ? -5.004 -6.261 18.422 1.00 87.25 187 TYR A N 1
ATOM 1472 C CA . TYR A 1 187 ? -4.582 -5.067 19.162 1.00 87.25 187 TYR A CA 1
ATOM 1473 C C . TYR A 1 187 ? -5.129 -4.977 20.598 1.00 87.25 187 TYR A C 1
ATOM 1475 O O . TYR A 1 187 ? -5.037 -3.918 21.219 1.00 87.25 187 TYR A O 1
ATOM 1483 N N . GLY A 1 188 ? -5.692 -6.064 21.136 1.00 86.75 188 GLY A N 1
ATOM 1484 C CA . GLY A 1 188 ? -6.210 -6.118 22.505 1.00 86.75 188 GLY A CA 1
ATOM 1485 C C . GLY A 1 188 ? -7.488 -5.304 22.716 1.00 86.75 188 GLY A C 1
ATOM 1486 O O . GLY A 1 188 ? -7.815 -4.955 23.852 1.00 86.75 188 GLY A O 1
ATOM 1487 N N . LEU A 1 189 ? -8.197 -4.971 21.634 1.00 90.38 189 LEU A N 1
ATOM 1488 C CA . LEU A 1 189 ? -9.451 -4.235 21.699 1.00 90.38 189 LEU A CA 1
ATOM 1489 C C . LEU A 1 189 ? -10.636 -5.193 21.722 1.00 90.38 189 LEU A C 1
ATOM 1491 O O . LEU A 1 189 ? -10.699 -6.160 20.956 1.00 90.38 189 LEU A O 1
ATOM 1495 N N . ARG A 1 190 ? -11.617 -4.890 22.571 1.00 92.38 190 ARG A N 1
ATOM 1496 C CA . ARG A 1 190 ? -12.836 -5.686 22.680 1.00 92.38 190 ARG A CA 1
ATOM 1497 C C . ARG A 1 190 ? -13.933 -5.070 21.821 1.00 92.38 190 ARG A C 1
ATOM 1499 O O . ARG A 1 190 ? -14.351 -3.942 22.047 1.00 92.38 190 ARG A O 1
ATOM 1506 N N . VAL A 1 191 ? -14.415 -5.822 20.837 1.00 92.62 191 VAL A N 1
ATOM 1507 C CA . VAL A 1 191 ? -15.563 -5.413 20.017 1.00 92.62 191 VAL A CA 1
ATOM 1508 C C . VAL A 1 191 ? -16.856 -5.762 20.754 1.00 92.62 191 VAL A C 1
ATOM 1510 O O . VAL A 1 191 ? -17.060 -6.919 21.123 1.00 92.62 191 VAL A O 1
ATOM 1513 N N . VAL A 1 192 ? -17.717 -4.768 20.962 1.00 93.69 192 VAL A N 1
ATOM 1514 C CA . VAL A 1 192 ? -19.050 -4.904 21.560 1.00 93.69 192 VAL A CA 1
ATOM 1515 C C . VAL A 1 192 ? -20.061 -4.896 20.416 1.00 93.69 192 VAL A C 1
ATOM 1517 O O . VAL A 1 192 ? -20.408 -3.838 19.893 1.00 93.69 192 VAL A O 1
ATOM 1520 N N . ALA A 1 193 ? -20.465 -6.090 19.974 1.00 82.88 193 ALA A N 1
ATOM 1521 C CA . ALA A 1 193 ? -21.253 -6.272 18.752 1.00 82.88 193 ALA A CA 1
ATOM 1522 C C . ALA A 1 193 ? -22.606 -5.543 18.795 1.00 82.88 193 ALA A C 1
ATOM 1524 O O . ALA A 1 193 ? -22.987 -4.925 17.806 1.00 82.88 193 ALA A O 1
ATOM 1525 N N . ASP A 1 194 ? -23.275 -5.555 19.949 1.00 86.31 194 ASP A N 1
ATOM 1526 C CA . ASP A 1 194 ? -24.617 -4.981 20.112 1.00 86.31 194 ASP A CA 1
ATOM 1527 C C . ASP A 1 194 ? -24.638 -3.444 20.038 1.00 86.31 194 ASP A C 1
ATOM 1529 O O . ASP A 1 194 ? -25.686 -2.848 19.806 1.00 86.31 194 ASP A O 1
ATOM 1533 N N . GLU A 1 195 ? -23.484 -2.791 20.209 1.00 87.62 195 GLU A N 1
ATOM 1534 C CA . GLU A 1 195 ? -23.365 -1.327 20.270 1.00 87.62 195 GLU A CA 1
ATOM 1535 C C . GLU A 1 195 ? -22.632 -0.716 19.059 1.00 87.62 195 GLU A C 1
ATOM 1537 O O . GLU A 1 195 ? -22.406 0.493 19.038 1.00 87.62 195 GLU A O 1
ATOM 1542 N N . ASP A 1 196 ? -22.202 -1.525 18.078 1.00 91.44 196 ASP A N 1
ATOM 1543 C CA . ASP A 1 196 ? -21.249 -1.106 17.028 1.00 91.44 196 ASP A CA 1
ATOM 1544 C C . ASP A 1 196 ? -20.054 -0.326 17.619 1.00 91.44 196 ASP A C 1
ATOM 1546 O O . ASP A 1 196 ? -19.614 0.711 17.110 1.00 91.44 196 ASP A O 1
ATOM 1550 N N . ALA A 1 197 ? -19.534 -0.809 18.751 1.00 93.19 197 ALA A N 1
ATOM 1551 C CA . ALA A 1 197 ? -18.521 -0.119 19.537 1.00 93.19 197 ALA A CA 1
ATOM 1552 C C . ALA A 1 197 ? -17.289 -0.993 19.785 1.00 93.19 197 ALA A C 1
ATOM 1554 O O . ALA A 1 197 ? -17.330 -2.224 19.775 1.00 93.19 197 ALA A O 1
ATOM 1555 N N . VAL A 1 198 ? -16.165 -0.328 20.028 1.00 91.94 198 VAL A N 1
ATOM 1556 C CA . VAL A 1 198 ? -14.901 -0.939 20.427 1.00 91.94 198 VAL A CA 1
ATOM 1557 C C . VAL A 1 198 ? -14.494 -0.367 21.774 1.00 91.94 198 VAL A C 1
ATOM 1559 O O . VAL A 1 198 ? -14.334 0.847 21.921 1.00 91.94 198 VAL A O 1
ATOM 1562 N N . GLU A 1 199 ? -14.335 -1.248 22.754 1.00 92.75 199 GLU A N 1
ATOM 1563 C CA . GLU A 1 199 ? -13.788 -0.934 24.066 1.00 92.75 199 GLU A CA 1
ATOM 1564 C C . GLU A 1 199 ? -12.259 -0.955 24.009 1.00 92.75 199 GLU A C 1
ATOM 1566 O O . GLU A 1 199 ? -11.625 -1.928 23.586 1.00 92.75 199 GLU A O 1
ATOM 1571 N N . LEU A 1 200 ? -11.668 0.152 24.452 1.00 86.50 200 LEU A N 1
ATOM 1572 C CA . LEU A 1 200 ? -10.228 0.357 24.496 1.00 86.50 200 LEU A CA 1
ATOM 1573 C C . LEU A 1 200 ? -9.701 -0.162 25.837 1.00 86.50 200 LEU A C 1
ATOM 1575 O O . LEU A 1 200 ? -9.485 0.597 26.776 1.00 86.50 200 LEU A O 1
ATOM 1579 N N . THR A 1 201 ? -9.576 -1.485 25.936 1.00 77.94 201 THR A N 1
ATOM 1580 C CA . THR A 1 201 ? -9.199 -2.203 27.167 1.00 77.94 201 THR A CA 1
ATOM 1581 C C . THR A 1 201 ? -7.692 -2.416 27.328 1.00 77.94 201 THR A C 1
ATOM 1583 O O . THR A 1 201 ? -7.254 -2.875 28.377 1.00 77.94 201 THR A O 1
ATOM 1586 N N . GLY A 1 202 ? -6.894 -2.140 26.293 1.00 62.25 202 GLY A N 1
ATOM 1587 C CA . GLY A 1 202 ? -5.497 -2.569 26.223 1.00 62.25 202 GLY A CA 1
ATOM 1588 C C . GLY A 1 202 ? -4.540 -1.730 27.071 1.00 62.25 202 GLY A C 1
ATOM 1589 O O . GLY A 1 202 ? -4.265 -0.580 26.735 1.00 62.25 202 GLY A O 1
ATOM 1590 N N . GLU A 1 203 ? -3.956 -2.337 28.107 1.00 66.25 203 GLU A N 1
ATOM 1591 C CA . GLU A 1 203 ? -2.802 -1.771 28.823 1.00 66.25 203 GLU A CA 1
ATOM 1592 C C . GLU A 1 203 ? -1.499 -1.874 28.011 1.00 66.25 203 GLU A C 1
ATOM 1594 O O . GLU A 1 203 ? -0.570 -1.120 28.275 1.00 66.25 203 GLU A O 1
ATOM 1599 N N . ASN A 1 204 ? -1.444 -2.721 26.971 1.00 67.62 204 ASN A N 1
ATOM 1600 C CA . ASN A 1 204 ? -0.299 -2.843 26.065 1.00 67.62 204 ASN A CA 1
ATOM 1601 C C . ASN A 1 204 ? -0.744 -3.182 24.633 1.00 67.62 204 ASN A C 1
ATOM 1603 O O . ASN A 1 204 ? -1.426 -4.179 24.405 1.00 67.62 204 ASN A O 1
ATOM 1607 N N . LEU A 1 205 ? -0.324 -2.373 23.655 1.00 76.69 205 LEU A N 1
ATOM 1608 C CA . LEU A 1 205 ? -0.428 -2.729 22.237 1.00 76.69 205 LEU A CA 1
ATOM 1609 C C . LEU A 1 205 ? 0.620 -3.803 21.912 1.00 76.69 205 LEU A C 1
ATOM 1611 O O . LEU A 1 205 ? 1.769 -3.657 22.341 1.00 76.69 205 LEU A O 1
ATOM 1615 N N . PRO A 1 206 ? 0.285 -4.844 21.130 1.00 80.00 206 PRO A N 1
ATOM 1616 C CA . PRO A 1 206 ? 1.275 -5.822 20.700 1.00 80.00 206 PRO A CA 1
ATOM 1617 C C . PRO A 1 206 ? 2.400 -5.132 19.921 1.00 80.00 206 PRO A C 1
ATOM 1619 O O . PRO A 1 206 ? 2.156 -4.276 19.068 1.00 80.00 206 PRO A O 1
ATOM 1622 N N . ALA A 1 207 ? 3.643 -5.537 20.185 1.00 76.44 207 ALA A N 1
ATOM 1623 C CA . ALA A 1 207 ? 4.789 -5.110 19.382 1.00 76.44 207 ALA A CA 1
ATOM 1624 C C . ALA A 1 207 ? 4.733 -5.697 17.958 1.00 76.44 207 ALA A C 1
ATOM 1626 O O . ALA A 1 207 ? 5.244 -5.097 17.015 1.00 76.44 207 ALA A O 1
ATOM 1627 N N . ALA A 1 208 ? 4.094 -6.861 17.802 1.00 81.88 208 ALA A N 1
ATOM 1628 C CA . ALA A 1 208 ? 3.953 -7.548 16.528 1.00 81.88 208 ALA A CA 1
ATOM 1629 C C . ALA A 1 208 ? 2.862 -6.920 15.644 1.00 81.88 208 ALA A C 1
ATOM 1631 O O . ALA A 1 208 ? 1.744 -6.639 16.089 1.00 81.88 208 ALA A O 1
ATOM 1632 N N . LEU A 1 209 ? 3.181 -6.765 14.358 1.00 80.94 209 LEU A N 1
ATOM 1633 C CA . LEU A 1 209 ? 2.223 -6.367 13.331 1.00 80.94 209 LEU A CA 1
ATOM 1634 C C . LEU A 1 209 ? 1.188 -7.471 13.098 1.00 80.94 209 LEU A C 1
ATOM 1636 O O . LEU A 1 209 ? 1.502 -8.658 13.164 1.00 80.94 209 LEU A O 1
ATOM 1640 N N . TYR A 1 210 ? -0.036 -7.069 12.773 1.00 78.62 210 TYR A N 1
ATOM 1641 C CA . TYR A 1 210 ? -1.071 -7.999 12.334 1.00 78.62 210 TYR A CA 1
ATOM 1642 C C . TYR A 1 210 ? -0.768 -8.488 10.910 1.00 78.62 210 TYR A C 1
ATOM 1644 O O . TYR A 1 210 ? -0.653 -7.672 10.001 1.00 78.62 210 TYR A O 1
ATOM 1652 N N . GLN A 1 211 ? -0.650 -9.804 10.714 1.00 72.69 211 GLN A N 1
ATOM 1653 C CA . GLN A 1 211 ? -0.294 -10.431 9.428 1.00 72.69 211 GLN A CA 1
ATOM 1654 C C . GLN A 1 211 ? -1.499 -11.051 8.693 1.00 72.69 211 GLN A C 1
ATOM 1656 O O . GLN A 1 211 ? -1.347 -12.011 7.942 1.00 72.69 211 GLN A O 1
ATOM 1661 N N . GLY A 1 212 ? -2.719 -10.556 8.919 1.00 63.69 212 GLY A N 1
ATOM 1662 C CA . GLY A 1 212 ? -3.916 -11.164 8.334 1.00 63.69 212 GLY A CA 1
ATOM 1663 C C . GLY A 1 212 ? -3.976 -11.032 6.809 1.00 63.69 212 GLY A C 1
ATOM 1664 O O . GLY A 1 212 ? -4.439 -10.011 6.299 1.00 63.69 212 GLY A O 1
ATOM 1665 N N . LYS A 1 213 ? -3.600 -12.102 6.087 1.00 63.03 213 LYS A N 1
ATOM 1666 C CA . LYS A 1 213 ? -3.815 -12.270 4.629 1.00 63.03 213 LYS A CA 1
ATOM 1667 C C . LYS A 1 213 ? -5.281 -12.042 4.228 1.00 63.03 213 LYS A C 1
ATOM 1669 O O . LYS A 1 213 ? -5.581 -11.601 3.120 1.00 63.03 213 LYS A O 1
ATOM 1674 N N . GLU A 1 214 ? -6.192 -12.288 5.164 1.00 60.56 214 GLU A N 1
ATOM 1675 C CA . GLU A 1 214 ? -7.642 -12.167 5.017 1.00 60.56 214 GLU A CA 1
ATOM 1676 C C . GLU A 1 214 ? -8.104 -10.767 4.596 1.00 60.56 214 GLU A C 1
ATOM 1678 O O . GLU A 1 214 ? -9.121 -10.646 3.918 1.00 60.56 214 GLU A O 1
ATOM 1683 N N . MET A 1 215 ? -7.368 -9.699 4.926 1.00 66.06 215 MET A N 1
ATOM 1684 C CA . MET A 1 215 ? -7.847 -8.337 4.662 1.00 66.06 215 MET A CA 1
ATOM 1685 C C . MET A 1 215 ? -7.822 -7.965 3.180 1.00 66.06 215 MET A C 1
ATOM 1687 O O . MET A 1 215 ? -8.735 -7.291 2.697 1.00 66.06 215 MET A O 1
ATOM 1691 N N . LEU A 1 216 ? -6.803 -8.420 2.452 1.00 66.38 216 LEU A N 1
ATOM 1692 C CA . LEU A 1 216 ? -6.692 -8.158 1.023 1.00 66.38 216 LEU A CA 1
ATOM 1693 C C . LEU A 1 216 ? -7.611 -9.107 0.243 1.00 66.38 216 LEU A C 1
ATOM 1695 O O . LEU A 1 216 ? -8.366 -8.634 -0.600 1.00 66.38 216 LEU A O 1
ATOM 1699 N N . VAL A 1 217 ? -7.680 -10.398 0.606 1.00 60.16 217 VAL A N 1
ATOM 1700 C CA . VAL A 1 217 ? -8.684 -11.326 0.038 1.00 60.16 217 VAL A CA 1
ATOM 1701 C C . VAL A 1 217 ? -10.099 -10.753 0.207 1.00 60.16 217 VAL A C 1
ATOM 1703 O O . VAL A 1 217 ? -10.863 -10.668 -0.754 1.00 60.16 217 VAL A O 1
ATOM 1706 N N . ALA A 1 218 ? -10.447 -10.287 1.410 1.00 59.44 218 ALA A N 1
ATOM 1707 C CA . ALA A 1 218 ? -11.759 -9.711 1.695 1.00 59.44 218 ALA A CA 1
ATOM 1708 C C . ALA A 1 218 ? -12.016 -8.384 0.961 1.00 59.44 218 ALA A C 1
ATOM 1710 O O . ALA A 1 218 ? -13.169 -8.068 0.655 1.00 59.44 218 ALA A O 1
ATOM 1711 N N . LYS A 1 219 ? -10.977 -7.587 0.658 1.00 66.75 219 LYS A N 1
ATOM 1712 C CA . LYS A 1 219 ? -11.121 -6.386 -0.182 1.00 66.75 219 LYS A CA 1
ATOM 1713 C C . LYS A 1 219 ? -11.665 -6.768 -1.561 1.00 66.75 219 LYS A C 1
ATOM 1715 O O . LYS A 1 219 ? -12.615 -6.130 -2.015 1.00 66.75 219 LYS A O 1
ATOM 1720 N N . PHE A 1 220 ? -11.118 -7.818 -2.172 1.00 65.62 220 PHE A N 1
ATOM 1721 C CA . PHE A 1 220 ? -11.361 -8.141 -3.578 1.00 65.62 220 PHE A CA 1
ATOM 1722 C C . PHE A 1 220 ? -12.444 -9.188 -3.845 1.00 65.62 220 PHE A C 1
ATOM 1724 O O . PHE A 1 220 ? -13.154 -9.048 -4.839 1.00 65.62 220 PHE A O 1
ATOM 1731 N N . LYS A 1 221 ? -12.694 -10.135 -2.931 1.00 64.94 221 LYS A N 1
ATOM 1732 C CA . LYS A 1 221 ? -13.889 -11.001 -3.010 1.00 64.94 221 LYS A CA 1
ATOM 1733 C C . LYS A 1 221 ? -15.184 -10.187 -3.062 1.00 64.94 221 LYS A C 1
ATOM 1735 O O . LYS A 1 221 ? -16.134 -10.551 -3.744 1.00 64.94 221 LYS A O 1
ATOM 1740 N N . LEU A 1 222 ? -15.206 -9.033 -2.394 1.00 59.50 222 LEU A N 1
ATOM 1741 C CA . LEU A 1 222 ? -16.346 -8.113 -2.404 1.00 59.50 222 LEU A CA 1
ATOM 1742 C C . LEU A 1 222 ? -16.505 -7.320 -3.709 1.00 59.50 222 LEU A C 1
ATOM 1744 O O . LEU A 1 222 ? -17.566 -6.746 -3.932 1.00 59.50 222 LEU A O 1
ATOM 1748 N N . LEU A 1 223 ? -15.490 -7.309 -4.576 1.00 61.09 223 LEU A N 1
ATOM 1749 C CA . LEU A 1 223 ? -15.594 -6.788 -5.942 1.00 61.09 223 LEU A CA 1
ATOM 1750 C C . LEU A 1 223 ? -16.074 -7.863 -6.934 1.00 61.09 223 LEU A C 1
ATOM 1752 O O . LEU A 1 223 ? -16.082 -7.619 -8.135 1.00 61.09 223 LEU A O 1
ATOM 1756 N N . GLY A 1 224 ? -16.477 -9.041 -6.438 1.00 64.06 224 GLY A N 1
ATOM 1757 C CA . GLY A 1 224 ? -16.960 -10.156 -7.256 1.00 64.06 224 GLY A CA 1
ATOM 1758 C C . GLY A 1 224 ? -15.855 -10.910 -7.993 1.00 64.06 224 GLY A C 1
ATOM 1759 O O . GLY A 1 224 ? -16.152 -11.689 -8.892 1.00 64.06 224 GLY A O 1
ATOM 1760 N N . LEU A 1 225 ? -14.589 -10.678 -7.639 1.00 62.09 225 LEU A N 1
ATOM 1761 C CA . LEU A 1 225 ? -13.458 -11.351 -8.266 1.00 62.09 225 LEU A CA 1
ATOM 1762 C C . LEU A 1 225 ? -13.252 -12.719 -7.609 1.00 62.09 225 LEU A C 1
ATOM 1764 O O . LEU A 1 225 ? -13.156 -12.810 -6.381 1.00 62.09 225 LEU A O 1
ATOM 1768 N N . SER A 1 226 ? -13.198 -13.771 -8.430 1.00 61.47 226 SER A N 1
ATOM 1769 C CA . SER A 1 226 ? -12.808 -15.107 -7.979 1.00 61.47 226 SER A CA 1
ATOM 1770 C C . SER A 1 226 ? -11.342 -15.117 -7.543 1.00 61.47 226 SER A C 1
ATOM 1772 O O . SER A 1 226 ? -10.553 -14.250 -7.933 1.00 61.47 226 SER A O 1
ATOM 1774 N N . ASP A 1 227 ? -10.964 -16.111 -6.738 1.00 54.59 227 ASP A N 1
ATOM 1775 C CA . ASP A 1 227 ? -9.566 -16.293 -6.339 1.00 54.59 227 ASP A CA 1
ATOM 1776 C C . ASP A 1 227 ? -8.672 -16.502 -7.584 1.00 54.59 227 ASP A C 1
ATOM 1778 O O . ASP A 1 227 ? -7.554 -15.983 -7.622 1.00 54.59 227 ASP A O 1
ATOM 1782 N N . GLU A 1 228 ? -9.183 -17.134 -8.654 1.00 55.25 228 GLU A N 1
ATOM 1783 C CA . GLU A 1 228 ? -8.489 -17.209 -9.947 1.00 55.25 228 GLU A CA 1
ATOM 1784 C C . GLU A 1 228 ? -8.366 -15.840 -10.641 1.00 55.25 228 GLU A C 1
ATOM 1786 O O . GLU A 1 228 ? -7.274 -15.472 -11.074 1.00 55.25 228 GLU A O 1
ATOM 1791 N N . ALA A 1 229 ? -9.431 -15.033 -10.705 1.00 56.44 229 ALA A N 1
ATOM 1792 C CA . ALA A 1 229 ? -9.389 -13.716 -11.352 1.00 56.44 229 ALA A CA 1
ATOM 1793 C C . ALA A 1 229 ? -8.377 -12.758 -10.696 1.00 56.44 229 ALA A C 1
ATOM 1795 O O . ALA A 1 229 ? -7.790 -11.900 -11.364 1.00 56.44 229 ALA A O 1
ATOM 1796 N N . LEU A 1 230 ? -8.141 -12.933 -9.393 1.00 55.38 230 LEU A N 1
ATOM 1797 C CA . LEU A 1 230 ? -7.104 -12.231 -8.639 1.00 55.38 230 LEU A CA 1
ATOM 1798 C C . LEU A 1 230 ? -5.697 -12.739 -8.975 1.00 55.38 230 LEU A C 1
ATOM 1800 O O . LEU A 1 230 ? -4.783 -11.933 -9.144 1.00 55.38 230 LEU A O 1
ATOM 1804 N N . CYS A 1 231 ? -5.526 -14.053 -9.138 1.00 50.59 231 CYS A N 1
ATOM 1805 C CA . CYS A 1 231 ? -4.244 -14.660 -9.509 1.00 50.59 231 CYS A CA 1
ATOM 1806 C C . CYS A 1 231 ? -3.780 -14.280 -10.919 1.00 50.59 231 CYS A C 1
ATOM 1808 O O . CYS A 1 231 ? -2.585 -14.088 -11.134 1.00 50.59 231 CYS A O 1
ATOM 1810 N N . PHE A 1 232 ? -4.708 -14.170 -11.873 1.00 51.19 232 PHE A N 1
ATOM 1811 C CA . PHE A 1 232 ? -4.384 -13.981 -13.292 1.00 51.19 232 PHE A CA 1
ATOM 1812 C C . PHE A 1 232 ? -4.459 -12.523 -13.765 1.00 51.19 232 PHE A C 1
ATOM 1814 O O . PHE A 1 232 ? -4.353 -12.251 -14.956 1.00 51.19 232 PHE A O 1
ATOM 1821 N N . GLY A 1 233 ? -4.600 -11.559 -12.848 1.00 49.31 233 GLY A N 1
ATOM 1822 C CA . GLY A 1 233 ? -4.482 -10.137 -13.185 1.00 49.31 233 GLY A CA 1
ATOM 1823 C C . GLY A 1 233 ? -5.660 -9.556 -13.974 1.00 49.31 233 GLY A C 1
ATOM 1824 O O . GLY A 1 233 ? -5.562 -8.422 -14.432 1.00 49.31 233 GLY A O 1
ATOM 1825 N N . LEU A 1 234 ? -6.795 -10.263 -14.066 1.00 52.47 234 LEU A N 1
ATOM 1826 C CA . LEU A 1 234 ? -8.034 -9.760 -14.690 1.00 52.47 234 LEU A CA 1
ATOM 1827 C C . LEU A 1 234 ? -8.595 -8.510 -13.981 1.00 52.47 234 LEU A C 1
ATOM 1829 O O . LEU A 1 234 ? -9.429 -7.788 -14.526 1.00 52.47 234 LEU A O 1
ATOM 1833 N N . ALA A 1 235 ? -8.122 -8.245 -12.762 1.00 50.66 235 ALA A N 1
ATOM 1834 C CA . ALA A 1 235 ? -8.436 -7.065 -11.965 1.00 50.66 235 ALA A CA 1
ATOM 1835 C C . ALA A 1 235 ? -7.585 -5.823 -12.303 1.00 50.66 235 ALA A C 1
ATOM 1837 O O . ALA A 1 235 ? -7.784 -4.775 -11.684 1.00 50.66 235 ALA A O 1
ATOM 1838 N N . ASP A 1 236 ? -6.618 -5.925 -13.222 1.00 49.88 236 ASP A N 1
ATOM 1839 C CA . ASP A 1 236 ? -5.756 -4.809 -13.612 1.00 49.88 236 ASP A CA 1
ATOM 1840 C C . ASP A 1 236 ? -6.449 -3.928 -14.672 1.00 49.88 236 ASP A C 1
ATOM 1842 O O . ASP A 1 236 ? -6.658 -4.365 -15.807 1.00 49.88 236 ASP A O 1
ATOM 1846 N N . PRO A 1 237 ? -6.807 -2.670 -14.349 1.00 43.62 237 PRO A N 1
ATOM 1847 C CA . PRO A 1 237 ? -7.469 -1.778 -15.296 1.00 43.62 237 PRO A CA 1
ATOM 1848 C C . PRO A 1 237 ? -6.589 -1.419 -16.502 1.00 43.62 237 PRO A C 1
ATOM 1850 O O . PRO A 1 237 ? -7.130 -0.996 -17.521 1.00 43.62 237 PRO A O 1
ATOM 1853 N N . THR A 1 238 ? -5.265 -1.619 -16.432 1.00 46.84 238 THR A N 1
ATOM 1854 C CA . THR A 1 238 ? -4.363 -1.391 -17.576 1.00 46.84 238 THR A CA 1
ATOM 1855 C C . THR A 1 238 ? -4.458 -2.479 -18.651 1.00 46.84 238 THR A C 1
ATOM 1857 O O . THR A 1 238 ? -4.050 -2.242 -19.783 1.00 46.84 238 THR A O 1
ATOM 1860 N N . CYS A 1 239 ? -5.085 -3.629 -18.359 1.00 43.81 239 CYS A N 1
ATOM 1861 C CA . CYS A 1 239 ? -5.430 -4.626 -19.379 1.00 43.81 239 CYS A CA 1
ATOM 1862 C C . CYS A 1 239 ? -6.567 -4.164 -20.306 1.00 43.81 239 CYS A C 1
ATOM 1864 O O . CYS A 1 239 ? -6.803 -4.786 -21.341 1.00 43.81 239 CYS A O 1
ATOM 1866 N N . ARG A 1 240 ? -7.283 -3.078 -19.979 1.00 41.28 240 ARG A N 1
ATOM 1867 C CA . ARG A 1 240 ? -8.304 -2.521 -20.871 1.00 41.28 240 ARG A CA 1
ATOM 1868 C C . ARG A 1 240 ? -7.681 -1.478 -21.806 1.00 41.28 240 ARG A C 1
ATOM 1870 O O . ARG A 1 240 ? -7.490 -0.325 -21.436 1.00 41.28 240 ARG A O 1
ATOM 1877 N N . SER A 1 241 ? -7.469 -1.917 -23.049 1.00 39.00 241 SER A N 1
ATOM 1878 C CA . SER A 1 241 ? -7.376 -1.139 -24.297 1.00 39.00 241 SER A CA 1
ATOM 1879 C C . SER A 1 241 ? -6.156 -0.234 -24.530 1.00 39.00 241 SER A C 1
ATOM 1881 O O . SER A 1 241 ? -6.175 0.953 -24.219 1.00 39.00 241 SER A O 1
ATOM 1883 N N . GLY A 1 242 ? -5.186 -0.749 -25.288 1.00 31.42 242 GLY A N 1
ATOM 1884 C CA . GLY A 1 242 ? -4.773 -0.070 -26.522 1.00 31.42 242 GLY A CA 1
ATOM 1885 C C . GLY A 1 242 ? -5.518 -0.712 -27.704 1.00 31.42 242 GLY A C 1
ATOM 1886 O O . GLY A 1 242 ? -5.885 -1.884 -27.591 1.00 31.42 242 GLY A O 1
ATOM 1887 N N . PRO A 1 243 ? -5.800 -0.002 -28.813 1.00 32.91 243 PRO A N 1
ATOM 1888 C CA . PRO A 1 243 ? -6.284 -0.666 -30.016 1.00 32.91 243 PRO A CA 1
ATOM 1889 C C . PRO A 1 243 ? -5.245 -1.715 -30.411 1.00 32.91 243 PRO A C 1
ATOM 1891 O O . PRO A 1 243 ? -4.098 -1.373 -30.698 1.00 32.91 243 PRO A O 1
ATOM 1894 N N . CYS A 1 244 ? -5.633 -2.990 -30.401 1.00 34.88 244 CYS A N 1
ATOM 1895 C CA . CYS A 1 244 ? -4.887 -4.010 -31.114 1.00 34.88 244 CYS A CA 1
ATOM 1896 C C . CYS A 1 244 ? -4.782 -3.510 -32.552 1.00 34.88 244 CYS A C 1
ATOM 1898 O O . CYS A 1 244 ? -5.785 -3.450 -33.265 1.00 34.88 244 CYS A O 1
ATOM 1900 N N . VAL A 1 245 ? -3.591 -3.080 -32.964 1.00 32.03 245 VAL A N 1
ATOM 1901 C CA . VAL A 1 245 ? -3.294 -2.925 -34.382 1.00 32.03 245 VAL A CA 1
ATOM 1902 C C . VAL A 1 245 ? -3.622 -4.286 -34.979 1.00 32.03 245 VAL A C 1
ATOM 1904 O O . VAL A 1 245 ? -3.000 -5.277 -34.603 1.00 32.03 245 VAL A O 1
ATOM 1907 N N . HIS A 1 246 ? -4.664 -4.347 -35.812 1.00 32.22 246 HIS A N 1
ATOM 1908 C CA . HIS A 1 246 ? -5.003 -5.536 -36.580 1.00 32.22 246 HIS A CA 1
ATOM 1909 C C . HIS A 1 246 ? -3.766 -5.908 -37.396 1.00 32.22 246 HIS A C 1
ATOM 1911 O O . HIS A 1 246 ? -3.527 -5.369 -38.476 1.00 32.22 246 HIS A O 1
ATOM 1917 N N . ARG A 1 247 ? -2.944 -6.807 -36.858 1.00 34.81 247 ARG A N 1
ATOM 1918 C CA . ARG A 1 247 ? -1.997 -7.560 -37.659 1.00 34.81 247 ARG A CA 1
ATOM 1919 C C . ARG A 1 247 ? -2.861 -8.520 -38.483 1.00 34.81 247 ARG A C 1
ATOM 1921 O O . ARG A 1 247 ? -3.746 -9.153 -37.900 1.00 34.81 247 ARG A O 1
ATOM 1928 N N . PRO A 1 248 ? -2.701 -8.580 -39.815 1.00 29.69 248 PRO A N 1
ATOM 1929 C CA . PRO A 1 248 ? -3.399 -9.583 -40.606 1.00 29.69 248 PRO A CA 1
ATOM 1930 C C . PRO A 1 248 ? -3.047 -10.978 -40.064 1.00 29.69 248 PRO A C 1
ATOM 1932 O O . PRO A 1 248 ? -1.964 -11.135 -39.489 1.00 29.69 248 PRO A O 1
ATOM 1935 N N . PRO A 1 249 ? -3.955 -11.960 -40.198 1.00 34.47 249 PRO A N 1
ATOM 1936 C CA . PRO A 1 249 ? -3.718 -13.303 -39.696 1.00 34.47 249 PRO A CA 1
ATOM 1937 C C . PRO A 1 249 ? -2.433 -13.827 -40.334 1.00 34.47 249 PRO A C 1
ATOM 1939 O O . PRO A 1 249 ? -2.321 -13.902 -41.556 1.00 34.47 249 PRO A O 1
ATOM 1942 N N . VAL A 1 250 ? -1.439 -14.110 -39.495 1.00 37.75 250 VAL A N 1
ATOM 1943 C CA . VAL A 1 250 ? -0.309 -14.936 -39.897 1.00 37.75 250 VAL A CA 1
ATOM 1944 C C . VAL A 1 250 ? -0.861 -16.352 -39.868 1.00 37.75 250 VAL A C 1
ATOM 1946 O O . VAL A 1 250 ? -1.227 -16.846 -38.804 1.00 37.75 250 VAL A O 1
ATOM 1949 N N . GLU A 1 251 ? -1.034 -16.938 -41.048 1.00 46.03 251 GLU A N 1
ATOM 1950 C CA . GLU A 1 251 ? -1.351 -18.355 -41.189 1.00 46.03 251 GLU A CA 1
ATOM 1951 C C . GLU A 1 251 ? -0.225 -19.167 -40.530 1.00 46.03 251 GLU A C 1
ATOM 1953 O O . GLU A 1 251 ? 0.950 -18.964 -40.834 1.00 46.03 251 GLU A O 1
ATOM 1958 N N . ASP A 1 252 ? -0.619 -20.038 -39.601 1.00 47.94 252 ASP A N 1
ATOM 1959 C CA . ASP A 1 252 ? 0.159 -21.120 -38.996 1.00 47.94 252 ASP A CA 1
ATOM 1960 C C . ASP A 1 252 ? 1.537 -20.761 -38.402 1.00 47.94 252 ASP A C 1
ATOM 1962 O O . ASP A 1 252 ? 2.581 -21.022 -38.999 1.00 47.94 252 ASP A O 1
ATOM 1966 N N . SER A 1 253 ? 1.557 -20.290 -37.148 1.00 45.34 253 SER A N 1
ATOM 1967 C CA . SER A 1 253 ? 2.655 -20.622 -36.221 1.00 45.34 253 SER A CA 1
ATOM 1968 C C . SER A 1 253 ? 2.262 -20.421 -34.749 1.00 45.34 253 SER A C 1
ATOM 1970 O O . SER A 1 253 ? 2.049 -19.291 -34.308 1.00 45.34 253 SER A O 1
ATOM 1972 N N . ASP A 1 254 ? 2.250 -21.534 -34.012 1.00 42.66 254 ASP A N 1
ATOM 1973 C CA . ASP A 1 254 ? 2.459 -21.668 -32.563 1.00 42.66 254 ASP A CA 1
ATOM 1974 C C . ASP A 1 254 ? 1.382 -21.120 -31.597 1.00 42.66 254 ASP A C 1
ATOM 1976 O O . ASP A 1 254 ? 1.658 -20.306 -30.717 1.00 42.66 254 ASP A O 1
ATOM 1980 N N . GLU A 1 255 ? 0.165 -21.676 -31.655 1.00 40.56 255 GLU A N 1
ATOM 1981 C CA . GLU A 1 255 ? -0.804 -21.609 -30.537 1.00 40.56 255 GLU A CA 1
ATOM 1982 C C . GLU A 1 255 ? -0.404 -22.481 -29.318 1.00 40.56 255 GLU A C 1
ATOM 1984 O O . GLU A 1 255 ? -1.034 -22.416 -28.260 1.00 40.56 255 GLU A O 1
ATOM 1989 N N . ASP A 1 256 ? 0.690 -23.244 -29.401 1.00 38.81 256 ASP A N 1
ATOM 1990 C CA . ASP A 1 256 ? 1.124 -24.162 -28.339 1.00 38.81 256 ASP A CA 1
ATOM 1991 C C . ASP A 1 256 ? 1.830 -23.472 -27.146 1.00 38.81 256 ASP A C 1
ATOM 1993 O O . ASP A 1 256 ? 1.935 -24.059 -26.064 1.00 38.81 256 ASP A O 1
ATOM 1997 N N . GLU A 1 257 ? 2.293 -22.218 -27.263 1.00 42.31 257 GLU A N 1
ATOM 1998 C CA . GLU A 1 257 ? 3.108 -21.592 -26.199 1.00 42.31 257 GLU A CA 1
ATOM 1999 C C . GLU A 1 257 ? 2.261 -21.024 -25.037 1.00 42.31 257 GLU A C 1
ATOM 2001 O O . GLU A 1 257 ? 2.703 -21.038 -23.887 1.00 42.31 257 GLU A O 1
ATOM 2006 N N . TYR A 1 258 ? 1.001 -20.626 -25.273 1.00 33.97 258 TYR A N 1
ATOM 2007 C CA . TYR A 1 258 ? 0.068 -20.278 -24.183 1.00 33.97 258 TYR A CA 1
ATOM 2008 C C . TYR A 1 258 ? -0.410 -21.5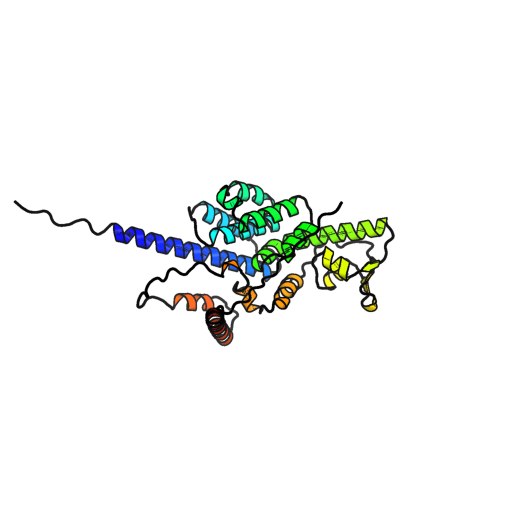21 -23.410 1.00 33.97 258 TYR A C 1
ATOM 2010 O O . TYR A 1 258 ? -0.663 -21.441 -22.202 1.00 33.97 258 TYR A O 1
ATOM 2018 N N . VAL A 1 259 ? -0.459 -22.683 -24.072 1.00 37.75 259 VAL A N 1
ATOM 2019 C CA . VAL A 1 259 ? -0.818 -23.976 -23.466 1.00 37.75 259 VAL A CA 1
ATOM 2020 C C . VAL A 1 259 ? 0.275 -24.450 -22.497 1.00 37.75 259 VAL A C 1
ATOM 2022 O O . VAL A 1 259 ? -0.038 -24.900 -21.392 1.00 37.75 259 VAL A O 1
ATOM 2025 N N . GLN A 1 260 ? 1.556 -24.237 -22.819 1.00 36.31 260 GLN A N 1
ATOM 2026 C CA . GLN A 1 260 ? 2.679 -24.634 -21.954 1.00 36.31 260 GLN A CA 1
ATOM 2027 C C . GLN A 1 260 ? 2.796 -23.811 -20.655 1.00 36.31 260 GLN A C 1
ATOM 2029 O O . GLN A 1 260 ? 3.329 -24.290 -19.650 1.00 36.31 260 GLN A O 1
ATOM 2034 N N . VAL A 1 261 ? 2.250 -22.591 -20.603 1.00 40.66 261 VAL A N 1
ATOM 2035 C CA . VAL A 1 261 ? 2.303 -21.746 -19.392 1.00 40.66 261 VAL A CA 1
ATOM 2036 C C . VAL A 1 261 ? 1.317 -22.224 -18.313 1.00 40.66 261 VAL A C 1
ATOM 2038 O O . VAL A 1 261 ? 1.613 -22.115 -17.119 1.00 40.66 261 VAL A O 1
ATOM 2041 N N . ALA A 1 262 ? 0.194 -22.842 -18.703 1.00 36.22 262 ALA A N 1
ATOM 2042 C CA . ALA A 1 262 ? -0.740 -23.495 -17.779 1.00 36.22 262 ALA A CA 1
ATOM 2043 C C . ALA A 1 262 ? -0.215 -24.846 -17.245 1.00 36.22 262 ALA A C 1
ATOM 2045 O O . ALA A 1 262 ? -0.650 -25.312 -16.187 1.00 36.22 262 ALA A O 1
ATOM 2046 N N . GLU A 1 263 ? 0.740 -25.474 -17.937 1.00 35.97 263 GLU A N 1
ATOM 2047 C CA . GLU A 1 263 ? 1.377 -26.724 -17.503 1.00 35.97 263 GLU A CA 1
ATOM 2048 C C . GLU A 1 263 ? 2.378 -26.527 -16.352 1.00 35.97 263 GLU A C 1
ATOM 2050 O O . GLU A 1 263 ? 2.642 -27.463 -15.598 1.00 35.97 263 GLU A O 1
ATOM 2055 N N . GLY A 1 264 ? 2.859 -25.297 -16.138 1.00 37.03 264 GLY A N 1
ATOM 2056 C CA . GLY A 1 264 ? 3.827 -24.948 -15.092 1.00 37.03 264 GLY A CA 1
ATOM 2057 C C . GLY A 1 264 ? 3.253 -24.673 -13.694 1.00 37.03 264 GLY A C 1
ATOM 2058 O O . GLY A 1 264 ? 4.006 -24.245 -12.816 1.00 37.03 264 GLY A O 1
ATOM 2059 N N . ILE A 1 265 ? 1.948 -24.876 -13.461 1.00 41.66 265 ILE A N 1
ATOM 2060 C CA . ILE A 1 265 ? 1.314 -24.713 -12.140 1.00 41.66 265 ILE A CA 1
ATOM 2061 C C . ILE A 1 265 ? 1.034 -26.111 -11.557 1.00 41.66 265 ILE A C 1
ATOM 2063 O O . ILE A 1 265 ? -0.006 -26.704 -11.858 1.00 41.66 265 ILE A O 1
ATOM 2067 N N . PRO A 1 266 ? 1.922 -26.662 -10.705 1.00 39.97 266 PRO A N 1
ATOM 2068 C CA . PRO A 1 266 ? 1.898 -28.077 -10.310 1.00 39.97 266 PRO A CA 1
ATOM 2069 C C . PRO A 1 266 ? 0.691 -28.498 -9.450 1.00 39.97 266 PRO A C 1
ATOM 2071 O O . PRO A 1 266 ? 0.589 -29.662 -9.068 1.00 39.97 266 PRO A O 1
ATOM 2074 N N . HIS A 1 267 ? -0.235 -27.586 -9.141 1.00 43.78 267 HIS A N 1
ATOM 2075 C CA . HIS A 1 267 ? -1.351 -27.825 -8.222 1.00 43.78 267 HIS A CA 1
ATOM 2076 C C . HIS A 1 267 ? -2.744 -27.691 -8.854 1.00 43.78 267 HIS A C 1
ATOM 2078 O O . HIS A 1 267 ? -3.735 -27.908 -8.162 1.00 43.78 267 HIS A O 1
ATOM 2084 N N . LEU A 1 268 ? -2.851 -27.368 -10.150 1.00 38.81 268 LEU A N 1
ATOM 2085 C CA . LEU A 1 268 ? -4.148 -27.265 -10.826 1.00 38.81 268 LEU A CA 1
ATOM 2086 C C . LEU A 1 268 ? -4.490 -28.556 -11.572 1.00 38.81 268 LEU A C 1
ATOM 2088 O O . LEU A 1 268 ? -3.726 -29.037 -12.420 1.00 38.81 268 LEU A O 1
ATOM 2092 N N . SER A 1 269 ? -5.673 -29.102 -11.285 1.00 62.62 269 SER A N 1
ATOM 2093 C CA . SER A 1 269 ? -6.222 -30.245 -12.016 1.00 62.62 269 SER A CA 1
ATOM 2094 C C . SER A 1 269 ? -6.519 -29.876 -13.474 1.00 62.62 269 SER A C 1
ATOM 2096 O O . SER A 1 269 ? -6.812 -28.726 -13.796 1.00 62.62 269 SER A O 1
ATOM 2098 N N . HIS A 1 270 ? -6.489 -30.858 -14.376 1.00 43.72 270 HIS A N 1
ATOM 2099 C CA . HIS A 1 270 ? -6.757 -30.651 -15.805 1.00 43.72 270 HIS A CA 1
ATOM 2100 C C . HIS A 1 270 ? -8.125 -29.985 -16.071 1.00 43.72 270 HIS A C 1
ATOM 2102 O O . HIS A 1 270 ? -8.235 -29.111 -16.925 1.00 43.72 270 HIS A O 1
ATOM 2108 N N . LYS A 1 271 ? -9.150 -30.303 -15.263 1.00 44.19 271 LYS A N 1
ATOM 2109 C CA . LYS A 1 271 ? -10.467 -29.643 -15.326 1.00 44.19 271 LYS A CA 1
ATOM 2110 C C . LYS A 1 271 ? -10.418 -28.163 -14.935 1.00 44.19 271 LYS A C 1
ATOM 2112 O O . LYS A 1 271 ? -11.091 -27.360 -15.569 1.00 44.19 271 LYS A O 1
ATOM 2117 N N . GLN A 1 272 ? -9.619 -27.799 -13.930 1.00 44.09 272 GLN A N 1
ATOM 2118 C CA . GLN A 1 272 ? -9.430 -26.398 -13.537 1.00 44.09 272 GLN A CA 1
ATOM 2119 C C . GLN A 1 272 ? -8.698 -25.611 -14.625 1.00 44.09 272 GLN A C 1
ATOM 2121 O O . GLN A 1 272 ? -9.061 -24.473 -14.876 1.00 44.09 272 GLN A O 1
ATOM 2126 N N . ARG A 1 273 ? -7.741 -26.233 -15.329 1.00 46.81 273 ARG A N 1
ATOM 2127 C CA . ARG A 1 273 ? -7.041 -25.603 -16.463 1.00 46.81 273 ARG A CA 1
ATOM 2128 C C . ARG A 1 273 ? -7.976 -25.326 -17.645 1.00 46.81 273 ARG A C 1
ATOM 2130 O O . ARG A 1 273 ? -7.956 -24.227 -18.180 1.00 46.81 273 ARG A O 1
ATOM 2137 N N . ILE A 1 274 ? -8.829 -26.289 -18.006 1.00 41.75 274 ILE A N 1
ATOM 2138 C CA . ILE A 1 274 ? -9.824 -26.128 -19.084 1.00 41.75 274 ILE A CA 1
ATOM 2139 C C . ILE A 1 274 ? -10.881 -25.077 -18.711 1.00 41.75 274 ILE A C 1
ATOM 2141 O O . ILE A 1 274 ? -11.260 -24.260 -19.544 1.00 41.75 274 ILE A O 1
ATOM 2145 N N . SER A 1 275 ? -11.335 -25.063 -17.452 1.00 42.50 275 SER A N 1
ATOM 2146 C CA . SER A 1 275 ? -12.261 -24.036 -16.954 1.00 42.50 275 SER A CA 1
ATOM 2147 C C . SER A 1 275 ? -11.651 -22.634 -17.036 1.00 42.50 275 SER A C 1
ATOM 2149 O O . SER A 1 275 ? -12.336 -21.700 -17.437 1.00 42.50 275 SER A O 1
ATOM 2151 N N . LEU A 1 276 ? -10.358 -22.512 -16.714 1.00 42.88 276 LEU A N 1
ATOM 2152 C CA . LEU A 1 276 ? -9.604 -21.261 -16.784 1.00 42.88 276 LEU A CA 1
ATOM 2153 C C . LEU A 1 276 ? -9.528 -20.708 -18.212 1.00 42.88 276 LEU A C 1
ATOM 2155 O O . LEU A 1 276 ? -9.701 -19.515 -18.429 1.00 42.88 276 LEU A O 1
ATOM 2159 N N . HIS A 1 277 ? -9.274 -21.590 -19.179 1.00 40.88 277 HIS A N 1
ATOM 2160 C CA . HIS A 1 277 ? -9.164 -21.227 -20.589 1.00 40.88 277 HIS A CA 1
ATOM 2161 C C . HIS A 1 277 ? -10.507 -20.717 -21.136 1.00 40.88 277 HIS A C 1
ATOM 2163 O O . HIS A 1 277 ? -10.583 -19.622 -21.685 1.00 40.88 277 HIS A O 1
ATOM 2169 N N . ASN A 1 278 ? -11.593 -21.438 -20.846 1.00 39.84 278 ASN A N 1
ATOM 2170 C CA . ASN A 1 278 ? -12.933 -21.065 -21.298 1.00 39.84 278 ASN A CA 1
ATOM 2171 C C . ASN A 1 278 ? -13.450 -19.757 -20.661 1.00 39.84 278 ASN A C 1
ATOM 2173 O O . ASN A 1 278 ? -14.196 -19.019 -21.302 1.00 39.84 278 ASN A O 1
ATOM 2177 N N . GLU A 1 279 ? -13.080 -19.448 -19.412 1.00 40.84 279 GLU A N 1
ATOM 2178 C CA . GLU A 1 279 ? -13.454 -18.178 -18.765 1.00 40.84 279 GLU A CA 1
ATOM 2179 C C . GLU A 1 279 ? -12.716 -16.969 -19.354 1.00 40.84 279 GLU A C 1
ATOM 2181 O O . GLU A 1 279 ? -13.313 -15.897 -19.482 1.00 40.84 279 GLU A O 1
ATOM 2186 N N . ILE A 1 280 ? -11.451 -17.135 -19.752 1.00 43.00 280 ILE A N 1
ATOM 2187 C CA . ILE A 1 280 ? -10.666 -16.084 -20.414 1.00 43.00 280 ILE A CA 1
ATOM 2188 C C . ILE A 1 280 ? -11.302 -15.727 -21.767 1.00 43.00 280 ILE A C 1
ATOM 2190 O O . ILE A 1 280 ? -11.560 -14.548 -22.030 1.00 43.00 280 ILE A O 1
ATOM 2194 N N . ASP A 1 281 ? -11.673 -16.727 -22.568 1.00 37.38 281 ASP A N 1
ATOM 2195 C CA . ASP A 1 281 ? -12.291 -16.513 -23.884 1.00 37.38 281 ASP A CA 1
ATOM 2196 C C . ASP A 1 281 ? -13.690 -15.878 -23.790 1.00 37.38 281 ASP A C 1
ATOM 2198 O O . ASP A 1 281 ? -14.039 -14.972 -24.556 1.00 37.38 281 ASP A O 1
ATOM 2202 N N . LEU A 1 282 ? -14.495 -16.285 -22.802 1.00 37.19 282 LEU A N 1
ATOM 2203 C CA . LEU A 1 282 ? -15.837 -15.729 -22.579 1.00 37.19 282 LEU A CA 1
ATOM 2204 C C . LEU A 1 282 ? -15.810 -14.262 -22.120 1.00 37.19 282 LEU A C 1
ATOM 2206 O O . LEU A 1 282 ? -16.698 -13.482 -22.478 1.00 37.19 282 LEU A O 1
ATOM 2210 N N . LEU A 1 283 ? -14.792 -13.854 -21.357 1.00 39.09 283 LEU A N 1
ATOM 2211 C CA . LEU A 1 283 ? -14.644 -12.471 -20.892 1.00 39.09 283 LEU A CA 1
ATOM 2212 C C . LEU A 1 283 ? -14.149 -11.527 -21.998 1.00 39.09 283 LEU A C 1
ATOM 2214 O O . LEU A 1 283 ? -14.565 -10.365 -22.029 1.00 39.09 283 LEU A O 1
ATOM 2218 N N . HIS A 1 284 ? -13.353 -12.026 -22.949 1.00 39.97 284 HIS A N 1
ATOM 2219 C CA . HIS A 1 284 ? -12.973 -11.282 -24.156 1.00 39.97 284 HIS A CA 1
ATOM 2220 C C . HIS A 1 284 ? -14.177 -11.027 -25.084 1.00 39.97 284 HIS A C 1
ATOM 2222 O O . HIS A 1 284 ? -14.278 -9.965 -25.698 1.00 39.97 284 HIS A O 1
ATOM 2228 N N . MET A 1 285 ? -15.147 -11.945 -25.118 1.00 34.88 285 MET A N 1
ATOM 2229 C CA . MET A 1 285 ? -16.333 -11.866 -25.984 1.00 34.88 285 MET A CA 1
ATOM 2230 C C . MET A 1 285 ? -17.448 -10.930 -25.471 1.00 34.88 285 MET A C 1
ATOM 2232 O O . MET A 1 285 ? -18.302 -10.494 -26.248 1.00 34.88 285 MET A O 1
ATOM 2236 N N . HIS A 1 286 ? -17.483 -10.592 -24.176 1.00 38.91 286 HIS A N 1
ATOM 2237 C CA . HIS A 1 286 ? -18.616 -9.874 -23.560 1.00 38.91 286 HIS A CA 1
ATOM 2238 C C . HIS A 1 286 ? -18.329 -8.436 -23.084 1.00 38.91 286 HIS A C 1
ATOM 2240 O O . HIS A 1 286 ? -19.240 -7.753 -22.609 1.00 38.91 286 HIS A O 1
ATOM 2246 N N . GLY A 1 287 ? -17.117 -7.909 -23.286 1.00 37.91 287 GLY A N 1
ATOM 2247 C CA . GLY A 1 287 ? -16.704 -6.567 -22.840 1.00 37.91 287 GLY A CA 1
ATOM 2248 C C . GLY A 1 287 ? -17.343 -5.350 -23.543 1.00 37.91 287 GLY A C 1
ATOM 2249 O O . GLY A 1 287 ? -16.996 -4.219 -23.208 1.00 37.91 287 GLY A O 1
ATOM 2250 N N . HIS A 1 288 ? -18.275 -5.529 -24.488 1.00 34.91 288 HIS A N 1
ATOM 2251 C CA . HIS A 1 288 ? -18.772 -4.456 -25.370 1.00 34.91 288 HIS A CA 1
ATOM 2252 C C . HIS A 1 288 ? -20.069 -3.730 -24.951 1.00 34.91 288 HIS A C 1
ATOM 2254 O O . HIS A 1 288 ? -20.616 -2.969 -25.751 1.00 34.91 288 HIS A O 1
ATOM 2260 N N . ARG A 1 289 ? -20.587 -3.876 -23.721 1.00 33.62 289 ARG A N 1
ATOM 2261 C CA . ARG A 1 289 ? -21.800 -3.135 -23.299 1.00 33.62 289 ARG A CA 1
ATOM 2262 C C . ARG A 1 289 ? -21.512 -2.016 -22.290 1.00 33.62 289 ARG A C 1
ATOM 2264 O O . ARG A 1 289 ? -21.088 -2.254 -21.166 1.00 33.62 289 ARG A O 1
ATOM 2271 N N . GLN A 1 290 ? -21.761 -0.789 -22.755 1.00 35.47 290 GLN A N 1
ATOM 2272 C CA . GLN A 1 290 ? -21.618 0.503 -22.079 1.00 35.47 290 GLN A CA 1
ATOM 2273 C C . GLN A 1 290 ? -22.473 0.659 -20.810 1.00 35.47 290 GLN A C 1
ATOM 2275 O O . GLN A 1 290 ? -23.596 0.165 -20.741 1.00 35.47 290 GLN A O 1
ATOM 2280 N N . ALA A 1 291 ? -22.004 1.521 -19.902 1.00 28.62 291 ALA A N 1
ATOM 2281 C CA . ALA A 1 291 ? -22.861 2.370 -19.076 1.00 28.62 291 ALA A CA 1
ATOM 2282 C C . ALA A 1 291 ? -22.214 3.760 -18.931 1.00 28.62 291 ALA A C 1
ATOM 2284 O O . ALA A 1 291 ? -21.231 3.933 -18.212 1.00 28.62 291 ALA A O 1
ATOM 2285 N N . SER A 1 292 ? -22.746 4.758 -19.636 1.00 36.62 292 SER A N 1
ATOM 2286 C CA . SER A 1 292 ? -22.447 6.173 -19.385 1.00 36.62 292 SER A CA 1
ATOM 2287 C C . SER A 1 292 ? -23.253 6.669 -18.182 1.00 36.62 292 SER A C 1
ATOM 2289 O O . SER A 1 292 ? -24.438 6.345 -18.086 1.00 36.62 292 SER A O 1
ATOM 2291 N N . PRO A 1 293 ? -22.696 7.560 -17.347 1.00 31.56 293 PRO A N 1
ATOM 2292 C CA . PRO A 1 293 ? -23.531 8.477 -16.593 1.00 31.56 293 PRO A CA 1
ATOM 2293 C C . PRO A 1 293 ? -23.157 9.929 -16.898 1.00 31.56 293 PRO A C 1
ATOM 2295 O O . PRO A 1 293 ? -22.150 10.464 -16.445 1.00 31.56 293 PRO A O 1
ATOM 2298 N N . THR A 1 294 ? -24.045 10.596 -17.628 1.00 36.38 294 THR A N 1
ATOM 2299 C CA . THR A 1 294 ? -24.253 12.040 -17.525 1.00 36.38 294 THR A CA 1
ATOM 2300 C C . THR A 1 294 ? -24.752 12.376 -16.120 1.00 36.38 294 THR A C 1
ATOM 2302 O O . THR A 1 294 ? -25.791 11.848 -15.720 1.00 36.38 294 THR A O 1
ATOM 2305 N N . ARG A 1 295 ? -24.096 13.299 -15.405 1.00 30.50 295 ARG A N 1
ATOM 2306 C CA . ARG A 1 295 ? -24.780 14.249 -14.505 1.00 30.50 295 ARG A CA 1
ATOM 2307 C C . ARG A 1 295 ? -23.874 15.417 -14.110 1.00 30.50 295 ARG A C 1
ATOM 2309 O O . ARG A 1 295 ? -22.883 15.259 -13.408 1.00 30.50 295 ARG A O 1
ATOM 2316 N N . SER A 1 296 ? -24.286 16.594 -14.571 1.00 32.81 296 SER A N 1
ATOM 2317 C CA . SER A 1 296 ? -23.821 17.923 -14.183 1.00 32.81 296 SER A CA 1
ATOM 2318 C C . SER A 1 296 ? -24.052 18.197 -12.698 1.00 32.81 296 SER A C 1
ATOM 2320 O O . SER A 1 296 ? -25.146 17.924 -12.200 1.00 32.81 296 SER A O 1
ATOM 2322 N N . TRP A 1 297 ? -23.094 18.839 -12.031 1.00 27.16 297 TRP A N 1
ATOM 2323 C CA . TRP A 1 297 ? -23.328 19.516 -10.756 1.00 27.16 297 TRP A CA 1
ATOM 2324 C C . TRP A 1 297 ? -22.942 20.987 -10.879 1.00 27.16 297 TRP A C 1
ATOM 2326 O O . TRP A 1 297 ? -21.779 21.344 -11.050 1.00 27.16 297 TRP A O 1
ATOM 2336 N N . SER A 1 298 ? -23.970 21.825 -10.815 1.00 30.66 298 SER A N 1
ATOM 2337 C CA . SER A 1 298 ? -23.900 23.278 -10.770 1.00 30.66 298 SER A CA 1
ATOM 2338 C C . SER A 1 298 ? -24.030 23.742 -9.316 1.00 30.66 298 SER A C 1
ATOM 2340 O O . SER A 1 298 ? -24.936 23.287 -8.627 1.00 30.66 298 SER A O 1
ATOM 2342 N N . ARG A 1 299 ? -23.222 24.748 -8.949 1.00 31.59 299 ARG A N 1
ATOM 2343 C CA . ARG A 1 299 ? -23.389 25.728 -7.848 1.00 31.59 299 ARG A CA 1
ATOM 2344 C C . ARG A 1 299 ? -23.272 25.232 -6.398 1.00 31.59 299 ARG A C 1
ATOM 2346 O O . ARG A 1 299 ? -24.106 24.482 -5.915 1.00 31.59 299 ARG A O 1
ATOM 2353 N N . LEU A 1 300 ? -22.351 25.854 -5.657 1.00 31.42 300 LEU A N 1
ATOM 2354 C CA . LEU A 1 300 ? -22.655 26.925 -4.689 1.00 31.42 300 LEU A CA 1
ATOM 2355 C C . LEU A 1 300 ? -21.341 27.569 -4.205 1.00 31.42 300 LEU A C 1
ATOM 2357 O O . LEU A 1 300 ? -20.433 26.876 -3.758 1.00 31.42 300 LEU A O 1
ATOM 2361 N N . ALA A 1 301 ? -21.251 28.894 -4.321 1.00 30.36 301 ALA A N 1
ATOM 2362 C CA . ALA A 1 301 ? -20.245 29.725 -3.660 1.00 30.36 301 ALA A CA 1
ATOM 2363 C C . ALA A 1 301 ? -20.837 30.256 -2.342 1.00 30.36 301 ALA A C 1
ATOM 2365 O O . ALA A 1 301 ? -22.042 30.531 -2.327 1.00 30.36 301 ALA A O 1
ATOM 2366 N N . PRO A 1 302 ? -20.054 30.430 -1.265 1.00 44.09 302 PRO A N 1
ATOM 2367 C CA . PRO A 1 302 ? -20.526 31.137 -0.086 1.00 44.09 302 PRO A CA 1
ATOM 2368 C C . PRO A 1 302 ? -20.141 32.623 -0.118 1.00 44.09 302 PRO A C 1
ATOM 2370 O O . PRO A 1 302 ? -19.134 33.010 -0.715 1.00 44.09 302 PRO A O 1
ATOM 2373 N N . ALA A 1 303 ? -21.005 33.414 0.523 1.00 40.91 303 ALA A N 1
ATOM 2374 C CA . ALA A 1 303 ? -20.767 34.786 0.960 1.00 40.91 303 ALA A CA 1
ATOM 2375 C C . ALA A 1 303 ? -19.754 34.843 2.113 1.00 40.91 303 ALA A C 1
ATOM 2377 O O . ALA A 1 303 ? -19.633 33.824 2.834 1.00 40.91 303 ALA A O 1
#

Secondary structure (DSSP, 8-state):
--------SSSHHHHHHHHHHHHHHHHHHHHHHHHHHHHHHHSSSPPTTHHHHHHHHHHHHHHS----TTHHHHHHHHHHHHHHH-HHHHHHHHHTS-HHHHHSHHHHHHHHHHHHHHTT-HHHHHHHHHHS-HHHHHHHHHHHHHHHHHHHHHHHHHHHHTT--EEEHHHHHHHHT---SHHHHHTTPEEEGGGTEEE---SS--SSPP--THHHHHHHHTTT--HHHHHTTTT-GGGS------PPP--S--THHHHHHHHT-TT--HHHHHHHHHHHHHHHHHTT---------------

pLDDT: mean 70.47, std 22.26, range [27.16, 98.19]

Foldseek 3Di:
DDDDDDDDPDPPVVVVVVVVVVVVVVVVLVVVLLLQLLVLLVDPDNDVCNVVSLVVSLVVLLPDPDDDLCNLVNLLLSLLLCLQPPVVCNVVSVVSDDPVSCPPPSNVLSVVLSVCLVVLVLQVNVVSLLVDFLSSVSSNVNSLLVSLLVQLVVVLVVCVVVVNFKDQLVVNCSSSVFDDPVQCVLQVWDQDPVVSMIGSPDPDGDPDTDPDSVRSVVSVVVVVADPVCSSVCVRPPSVPDDPPPPDDDPPDDDPPPVVVVLVPPVPDDPVNSVVSVVVVVVVVVPPPDDDDDDDDDDDDDDD

Radius of gyration: 24.9 Å; chains: 1; bounding box: 56×65×100 Å